Protein AF-A0A2D8XKY5-F1 (afdb_monomer)

Foldseek 3Di:
DDDDDDDDDDDDDDDDDDDDDPPDDPDDDDDDDDDDDDDDDDDDDPPPPPPPPPPPLDAQVVLVVLVVVLLVQLVVLLVCLVDPVVDPDDSLVSLVVSLVSNLVSLVVSLVSCVVDDPVSDDQLSVLLNLLSVLLNVQSVVAPSVPDPDCPDPSNVSNSVSSVLSSVLNCLSPDPPHDPVSNVVSSVVSND

Radius of gyration: 28.52 Å; Cα contacts (8 Å, |Δi|>4): 109; chains: 1; bounding box: 54×93×68 Å

Solvent-accessible surface area (backbone atoms only — not comparable to full-atom values): 12316 Å² total; per-residue (Å²): 135,91,80,83,87,82,83,89,79,86,90,75,88,78,91,74,87,81,74,84,88,79,77,79,81,83,77,81,75,84,84,88,84,83,90,80,85,86,90,79,96,78,76,92,74,78,79,77,76,71,78,79,81,81,71,76,72,78,59,73,79,56,49,59,61,49,53,50,49,42,50,50,53,43,50,54,45,51,51,53,73,74,44,89,65,82,61,98,62,59,70,58,56,53,52,41,50,31,51,52,50,42,51,51,43,42,52,51,52,50,57,71,48,62,84,58,55,77,86,78,44,54,72,46,54,52,50,47,52,52,50,42,52,52,49,47,56,58,51,71,74,40,61,42,84,78,53,88,48,70,87,34,68,35,45,51,50,48,54,52,53,53,52,51,46,54,53,42,50,48,46,44,65,38,87,85,52,51,73,66,60,33,51,52,44,50,45,72,72,71,109

Secondary structure (DSSP, 8-state):
----------------------------PPP-------------------------PPPHHHHHHHHHHHHHHHHHHHHTTTS--S--S-HHHHHHHHHHHHHHHHHHHHHHHTT--GGGS-HHHHHHHHHHHHHHHHHHT--GGG--STT-HHHHHHHHHHHHHHHHHHHHH-TTS-HHHHHHHHHHHH-

Structure (mmCIF, N/CA/C/O backbone):
data_AF-A0A2D8XKY5-F1
#
_entry.id   AF-A0A2D8XKY5-F1
#
loop_
_atom_site.group_PDB
_atom_site.id
_atom_site.type_symbol
_atom_site.label_atom_id
_atom_site.label_alt_id
_atom_site.label_comp_id
_atom_site.label_asym_id
_atom_site.label_entity_id
_atom_site.label_seq_id
_atom_site.pdbx_PDB_ins_code
_atom_site.Cartn_x
_atom_site.Cartn_y
_atom_site.Cartn_z
_atom_site.occupancy
_atom_site.B_iso_or_equiv
_atom_site.auth_seq_id
_atom_site.auth_comp_id
_atom_site.auth_asym_id
_atom_site.auth_atom_id
_atom_site.pdbx_PDB_model_num
ATOM 1 N N . MET A 1 1 ? 37.298 41.168 22.790 1.00 41.09 1 MET A N 1
ATOM 2 C CA . MET A 1 1 ? 36.243 40.189 22.457 1.00 41.09 1 MET A CA 1
ATOM 3 C C . MET A 1 1 ? 36.124 39.258 23.651 1.00 41.09 1 MET A C 1
ATOM 5 O O . MET A 1 1 ? 37.110 38.631 24.008 1.00 41.09 1 MET A O 1
ATOM 9 N N . GLN A 1 2 ? 35.001 39.328 24.363 1.00 31.20 2 GLN A N 1
ATOM 10 C CA . GLN A 1 2 ? 34.765 38.600 25.611 1.00 31.20 2 GLN A CA 1
ATOM 11 C C . GLN A 1 2 ? 34.555 37.110 25.318 1.00 31.20 2 GLN A C 1
ATOM 13 O O . GLN A 1 2 ? 33.784 36.772 24.424 1.00 31.20 2 GLN A O 1
ATOM 18 N N . ILE A 1 3 ? 35.217 36.240 26.079 1.00 38.38 3 ILE A N 1
ATOM 19 C CA . ILE A 1 3 ? 34.920 34.806 26.129 1.00 38.38 3 ILE A CA 1
ATOM 20 C C . ILE A 1 3 ? 34.499 34.531 27.568 1.00 38.38 3 ILE A C 1
ATOM 22 O O . ILE A 1 3 ? 35.281 34.727 28.499 1.00 38.38 3 ILE A O 1
ATOM 26 N N . ASN A 1 4 ? 33.226 34.191 27.744 1.00 33.31 4 ASN A N 1
ATOM 27 C CA . ASN A 1 4 ? 32.648 33.895 29.043 1.00 33.31 4 ASN A CA 1
ATOM 28 C C . ASN A 1 4 ? 33.107 32.528 29.557 1.00 33.31 4 ASN A C 1
ATOM 30 O O . ASN A 1 4 ? 33.262 31.572 28.802 1.00 33.31 4 ASN A O 1
ATOM 34 N N . LYS A 1 5 ? 33.288 32.508 30.878 1.00 35.72 5 LYS A N 1
ATOM 35 C CA . LYS A 1 5 ? 33.541 31.379 31.771 1.00 35.72 5 LYS A CA 1
ATOM 36 C C . LYS A 1 5 ? 32.568 30.216 31.554 1.00 35.72 5 LYS A C 1
ATOM 38 O O . LYS A 1 5 ? 31.373 30.452 31.406 1.00 35.72 5 LYS A O 1
ATOM 43 N N . THR A 1 6 ? 33.064 29.001 31.765 1.00 35.81 6 THR A N 1
ATOM 44 C CA . THR A 1 6 ? 32.300 27.949 32.449 1.00 35.81 6 THR A CA 1
ATOM 45 C C . THR A 1 6 ? 33.224 27.175 33.375 1.00 35.81 6 THR A C 1
ATOM 47 O O . THR A 1 6 ? 34.371 26.885 33.040 1.00 35.81 6 THR A O 1
ATOM 50 N N . GLU A 1 7 ? 32.697 26.962 34.570 1.00 36.44 7 GLU A N 1
ATOM 51 C CA . GLU A 1 7 ? 33.329 26.465 35.777 1.00 36.44 7 GLU A CA 1
ATOM 52 C C . GLU A 1 7 ? 33.623 24.960 35.739 1.00 36.44 7 GLU A C 1
ATOM 54 O O . GLU A 1 7 ? 33.039 24.184 34.984 1.00 36.44 7 GLU A O 1
ATOM 59 N N . SER A 1 8 ? 34.564 24.601 36.601 1.00 34.91 8 SER A N 1
ATOM 60 C CA . SER A 1 8 ? 34.978 23.276 37.045 1.00 34.91 8 SER A CA 1
ATOM 61 C C . SER A 1 8 ? 33.859 22.479 37.719 1.00 34.91 8 SER A C 1
ATOM 63 O O . SER A 1 8 ? 33.170 23.024 38.577 1.00 34.91 8 SER A O 1
ATOM 65 N N . LEU A 1 9 ? 33.788 21.176 37.429 1.00 36.16 9 LEU A N 1
ATOM 66 C CA . LEU A 1 9 ? 33.167 20.166 38.290 1.00 36.16 9 LEU A CA 1
ATOM 67 C C . LEU A 1 9 ? 34.036 18.897 38.307 1.00 36.16 9 LEU A C 1
ATOM 69 O O . LEU A 1 9 ? 34.162 18.197 37.305 1.00 36.16 9 LEU A O 1
ATOM 73 N N . ASP A 1 10 ? 34.705 18.712 39.443 1.00 34.72 10 ASP A N 1
ATOM 74 C CA . ASP A 1 10 ? 34.878 17.489 40.235 1.00 34.72 10 ASP A CA 1
ATOM 75 C C . ASP A 1 10 ? 35.012 16.140 39.504 1.00 34.72 10 ASP A C 1
ATOM 77 O O . ASP A 1 10 ? 34.048 15.529 39.047 1.00 34.72 10 ASP A O 1
ATOM 81 N N . ASN A 1 11 ? 36.249 15.635 39.502 1.00 35.59 11 ASN A N 1
ATOM 82 C CA . ASN A 1 11 ? 36.575 14.229 39.298 1.00 35.59 11 ASN A CA 1
ATOM 83 C C . ASN A 1 11 ? 36.622 13.558 40.671 1.00 35.59 11 ASN A C 1
ATOM 85 O O . ASN A 1 11 ? 37.543 13.834 41.440 1.00 35.59 11 ASN A O 1
ATOM 89 N N . ASP A 1 12 ? 35.691 12.648 40.944 1.00 32.94 12 ASP A N 1
ATOM 90 C CA . ASP A 1 12 ? 35.831 11.724 42.063 1.00 32.94 12 ASP A CA 1
ATOM 91 C C . ASP A 1 12 ? 35.344 10.317 41.692 1.00 32.94 12 ASP A C 1
ATOM 93 O O . ASP A 1 12 ? 34.221 10.117 41.235 1.00 32.94 12 ASP A O 1
ATOM 97 N N . GLY A 1 13 ? 36.260 9.364 41.878 1.00 32.97 13 GLY A N 1
ATOM 98 C CA . GLY A 1 13 ? 36.025 7.988 42.309 1.00 32.97 13 GLY A CA 1
ATOM 99 C C . GLY A 1 13 ? 35.052 7.079 41.549 1.00 32.97 13 GLY A C 1
ATOM 100 O O . GLY A 1 13 ? 33.839 7.179 41.683 1.00 32.97 13 GLY A O 1
ATOM 101 N N . GLY A 1 14 ? 35.601 6.005 40.970 1.00 30.48 14 GLY A N 1
ATOM 102 C CA . GLY A 1 14 ? 34.934 4.699 41.044 1.00 30.48 14 GLY A CA 1
ATOM 103 C C . GLY A 1 14 ? 34.866 3.913 39.744 1.00 30.48 14 GLY A C 1
ATOM 104 O O . GLY A 1 14 ? 33.854 3.907 39.050 1.00 30.48 14 GLY A O 1
ATOM 105 N N . SER A 1 15 ? 35.932 3.162 39.468 1.00 39.44 15 SER A N 1
ATOM 106 C CA . SER A 1 15 ? 35.899 2.004 38.575 1.00 39.44 15 SER A CA 1
ATOM 107 C C . SER A 1 15 ? 34.801 1.034 39.027 1.00 39.44 15 SER A C 1
ATOM 109 O O . SER A 1 15 ? 34.824 0.580 40.169 1.00 39.44 15 SER A O 1
ATOM 111 N N . ASN A 1 16 ? 33.849 0.705 38.151 1.00 35.50 16 ASN A N 1
ATOM 112 C CA . ASN A 1 16 ? 32.926 -0.400 38.393 1.00 35.50 16 ASN A CA 1
ATOM 113 C C . ASN A 1 16 ? 32.708 -1.194 37.101 1.00 35.50 16 ASN A C 1
ATOM 115 O O . ASN A 1 16 ? 31.876 -0.877 36.250 1.00 35.50 16 ASN A O 1
ATOM 119 N N . THR A 1 17 ? 33.515 -2.241 36.959 1.00 38.22 17 THR A N 1
ATOM 120 C CA . THR A 1 17 ? 33.356 -3.322 35.989 1.00 38.22 17 THR A CA 1
ATOM 121 C C . THR A 1 17 ? 32.024 -4.028 36.229 1.00 38.22 17 THR A C 1
ATOM 123 O O . THR A 1 17 ? 31.868 -4.742 37.219 1.00 38.22 17 THR A O 1
ATOM 126 N N . ARG A 1 18 ? 31.053 -3.845 35.328 1.00 35.38 18 ARG A N 1
ATOM 127 C CA . ARG A 1 18 ? 29.833 -4.661 35.312 1.00 35.38 18 ARG A CA 1
ATOM 128 C C . ARG A 1 18 ? 30.160 -6.058 34.786 1.00 35.38 18 ARG A C 1
ATOM 130 O O . ARG A 1 18 ? 30.481 -6.235 33.614 1.00 35.38 18 ARG A O 1
ATOM 137 N N . THR A 1 19 ? 30.070 -7.027 35.685 1.00 45.06 19 THR A N 1
ATOM 138 C CA . THR A 1 19 ? 30.029 -8.463 35.416 1.00 45.06 19 THR A CA 1
ATOM 139 C C . THR A 1 19 ? 28.783 -8.841 34.600 1.00 45.06 19 THR A C 1
ATOM 141 O O . THR A 1 19 ? 27.746 -8.178 34.706 1.00 45.06 19 THR A O 1
ATOM 144 N N . PRO A 1 20 ? 28.852 -9.900 33.775 1.00 39.03 20 PRO A N 1
ATOM 145 C CA . PRO A 1 20 ? 27.690 -10.429 33.073 1.00 39.03 20 PRO A CA 1
ATOM 146 C C . PRO A 1 20 ? 26.732 -11.106 34.063 1.00 39.03 20 PRO A C 1
ATOM 148 O O . PRO A 1 20 ? 27.149 -11.864 34.935 1.00 39.03 20 PRO A O 1
ATOM 151 N N . PHE A 1 21 ? 25.438 -10.829 33.913 1.00 34.59 21 PHE A N 1
ATOM 152 C CA . PHE A 1 21 ? 24.358 -11.470 34.661 1.00 34.59 21 PHE A CA 1
ATOM 153 C C . PHE A 1 21 ? 24.242 -12.943 34.226 1.00 34.59 21 PHE A C 1
ATOM 155 O O . PHE A 1 21 ? 23.591 -13.263 33.234 1.00 34.59 21 PHE A O 1
ATOM 162 N N . THR A 1 22 ? 24.879 -13.852 34.962 1.00 43.38 22 THR A N 1
ATOM 163 C CA . THR A 1 22 ? 24.539 -15.281 34.987 1.00 43.38 22 THR A CA 1
ATOM 164 C C . THR A 1 22 ? 23.436 -15.480 36.021 1.00 43.38 22 THR A C 1
ATOM 166 O O . THR A 1 22 ? 23.702 -15.751 37.188 1.00 43.38 22 THR A O 1
ATOM 169 N N . GLY A 1 23 ? 22.187 -15.265 35.612 1.00 35.00 23 GLY A N 1
ATOM 170 C CA . GLY A 1 23 ? 21.026 -15.660 36.404 1.00 35.00 23 GLY A CA 1
ATOM 171 C C . GLY A 1 23 ? 20.743 -17.139 36.175 1.00 35.00 23 GLY A C 1
ATOM 172 O O . GLY A 1 23 ? 20.025 -17.485 35.241 1.00 35.00 23 GLY A O 1
ATOM 173 N N . GLU A 1 24 ? 21.339 -18.004 36.992 1.00 34.56 24 GLU A N 1
ATOM 174 C CA . GLU A 1 24 ? 20.905 -19.393 37.123 1.00 34.56 24 GLU A CA 1
ATOM 175 C C . GLU A 1 24 ? 19.454 -19.395 37.621 1.00 34.56 24 GLU A C 1
ATOM 177 O O . GLU A 1 24 ? 19.132 -18.823 38.662 1.00 34.56 24 GLU A O 1
ATOM 182 N N . VAL A 1 25 ? 18.550 -19.995 36.845 1.00 40.38 25 VAL A N 1
ATOM 183 C CA . VAL A 1 25 ? 17.178 -20.238 37.292 1.00 40.38 25 VAL A CA 1
ATOM 184 C C . VAL A 1 25 ? 17.233 -21.408 38.265 1.00 40.38 25 VAL A C 1
ATOM 186 O O . VAL A 1 25 ? 17.471 -22.547 37.866 1.00 40.38 25 VAL A O 1
ATOM 189 N N . GLU A 1 26 ? 17.029 -21.117 39.544 1.00 33.59 26 GLU A N 1
ATOM 190 C CA . GLU A 1 26 ? 16.909 -22.107 40.608 1.00 33.59 26 GLU A CA 1
ATOM 191 C C . GLU A 1 26 ? 15.638 -22.946 40.368 1.00 33.59 26 GLU A C 1
ATOM 193 O O . GLU A 1 26 ? 14.508 -22.514 40.603 1.00 33.59 26 GLU A O 1
ATOM 198 N N . ILE A 1 27 ? 15.806 -24.149 39.812 1.00 41.12 27 ILE A N 1
ATOM 199 C CA . ILE A 1 27 ? 14.717 -25.114 39.639 1.00 41.12 27 ILE A CA 1
ATOM 200 C C . ILE A 1 27 ? 14.453 -25.741 41.007 1.00 41.12 27 ILE A C 1
ATOM 202 O O . ILE A 1 27 ? 15.207 -26.603 41.451 1.00 41.12 27 ILE A O 1
ATOM 206 N N . ILE A 1 28 ? 13.375 -25.331 41.673 1.00 41.62 28 ILE A N 1
ATOM 207 C CA . ILE A 1 28 ? 12.892 -25.981 42.898 1.00 41.62 28 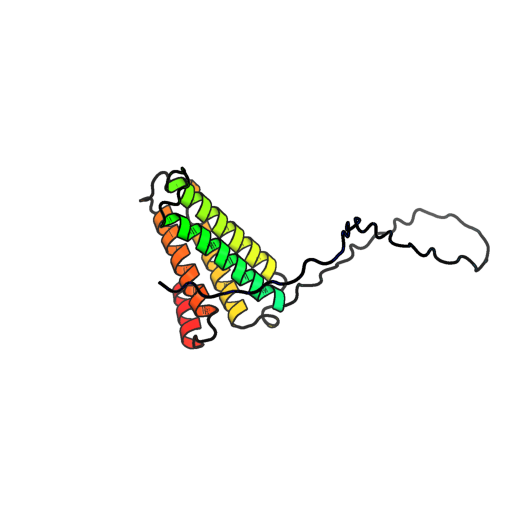ILE A CA 1
ATOM 208 C C . ILE A 1 28 ? 12.356 -27.378 42.518 1.00 41.62 28 ILE A C 1
ATOM 210 O O . ILE A 1 28 ? 11.355 -27.457 41.798 1.00 41.62 28 ILE A O 1
ATOM 214 N N . PRO A 1 29 ? 12.962 -28.495 42.968 1.00 42.28 29 PRO A N 1
ATOM 215 C CA . PRO A 1 29 ? 12.414 -29.821 42.707 1.00 42.28 29 PRO A CA 1
ATOM 216 C C . PRO A 1 29 ? 11.191 -30.084 43.606 1.00 42.28 29 PRO A C 1
ATOM 218 O O . PRO A 1 29 ? 11.166 -29.654 44.764 1.00 42.28 29 PRO A O 1
ATOM 221 N N . PRO A 1 30 ? 10.170 -30.821 43.133 1.00 40.75 30 PRO A N 1
ATOM 222 C CA . PRO A 1 30 ? 9.032 -31.176 43.968 1.00 40.75 30 PRO A CA 1
ATOM 223 C C . PRO A 1 30 ? 9.444 -32.175 45.063 1.00 40.75 30 PRO A C 1
ATOM 225 O O . PRO A 1 30 ? 10.047 -33.216 44.805 1.00 40.75 30 PRO A O 1
ATOM 228 N N . ASN A 1 31 ? 9.086 -31.842 46.303 1.00 37.12 31 ASN A N 1
ATOM 229 C CA . ASN A 1 31 ? 9.304 -32.638 47.510 1.00 37.12 31 ASN A CA 1
ATOM 230 C C . ASN A 1 31 ? 8.566 -34.001 47.430 1.00 37.12 31 ASN A C 1
ATOM 232 O O . ASN A 1 31 ? 7.345 -34.002 47.242 1.00 37.12 31 ASN A O 1
ATOM 236 N N . PRO A 1 32 ? 9.228 -35.167 47.598 1.00 46.25 32 PRO A N 1
ATOM 237 C CA . PRO A 1 32 ? 8.603 -36.456 47.318 1.00 46.25 32 PRO A CA 1
ATOM 238 C C . PRO A 1 32 ? 8.255 -37.225 48.597 1.00 46.25 32 PRO A C 1
ATOM 240 O O . PRO A 1 32 ? 9.065 -38.035 49.029 1.00 46.25 32 PRO A O 1
ATOM 243 N N . LYS A 1 33 ? 7.059 -37.072 49.194 1.00 36.84 33 LYS A N 1
ATOM 244 C CA . LYS A 1 33 ? 6.539 -38.077 50.159 1.00 36.84 33 LYS A CA 1
ATOM 245 C C . LYS A 1 33 ? 5.007 -38.168 50.202 1.00 36.84 33 LYS A C 1
ATOM 247 O O . LYS A 1 33 ? 4.363 -37.464 50.969 1.00 36.84 33 LYS A O 1
ATOM 252 N N . LYS A 1 34 ? 4.451 -39.172 49.517 1.00 41.00 34 LYS A N 1
ATOM 253 C CA . LYS A 1 34 ? 3.435 -40.076 50.091 1.00 41.00 34 LYS A CA 1
ATOM 254 C C . LYS A 1 34 ? 3.584 -41.461 49.449 1.00 41.00 34 LYS A C 1
ATOM 256 O O . LYS A 1 34 ? 3.427 -41.616 48.246 1.00 41.00 34 LYS A O 1
ATOM 261 N N . LYS A 1 35 ? 3.971 -42.443 50.272 1.00 38.34 35 LYS A N 1
ATOM 262 C CA . LYS A 1 35 ? 4.077 -43.870 49.929 1.00 38.34 35 LYS A CA 1
ATOM 263 C C . LYS A 1 35 ? 2.678 -44.477 49.788 1.00 38.34 35 LYS A C 1
ATOM 265 O O . LYS A 1 35 ? 1.837 -44.233 50.649 1.00 38.34 35 LYS A O 1
ATOM 270 N N . GLY A 1 36 ? 2.489 -45.328 48.782 1.00 32.91 36 GLY A N 1
ATOM 271 C CA . GLY A 1 36 ? 1.315 -46.191 48.640 1.00 32.91 36 GLY A CA 1
ATOM 272 C C . GLY A 1 36 ? 1.424 -47.132 47.435 1.00 32.91 36 GLY A C 1
ATOM 273 O O . GLY A 1 36 ? 0.928 -46.784 46.380 1.00 32.91 36 GLY A O 1
ATOM 274 N N . ASN A 1 37 ? 2.105 -48.265 47.658 1.00 32.81 37 ASN A N 1
ATOM 275 C CA . ASN A 1 37 ? 2.175 -49.574 46.969 1.00 32.81 37 ASN A CA 1
ATOM 276 C C . ASN A 1 37 ? 2.257 -49.730 45.422 1.00 32.81 37 ASN A C 1
ATOM 278 O O . ASN A 1 37 ? 1.662 -48.961 44.678 1.00 32.81 37 ASN A O 1
ATOM 282 N N . PRO A 1 38 ? 2.997 -50.759 44.936 1.00 46.84 38 PRO A N 1
ATOM 283 C CA . PRO A 1 38 ? 3.248 -51.009 43.512 1.00 46.84 38 PRO A CA 1
ATOM 284 C C . PRO A 1 38 ? 2.207 -51.950 42.873 1.00 46.84 38 PRO A C 1
ATOM 286 O O . PRO A 1 38 ? 1.369 -52.495 43.589 1.00 46.84 38 PRO A O 1
ATOM 289 N N . ILE A 1 39 ? 2.403 -52.224 41.569 1.00 37.25 39 ILE A N 1
ATOM 290 C CA . ILE A 1 39 ? 1.694 -53.161 40.658 1.00 37.25 39 ILE A CA 1
ATOM 291 C C . ILE A 1 39 ? 0.634 -52.396 39.830 1.00 37.25 39 ILE A C 1
ATOM 293 O O . ILE A 1 39 ? -0.210 -51.725 40.401 1.00 37.25 39 ILE A O 1
ATOM 297 N N . GLU A 1 40 ? 0.633 -52.327 38.496 1.00 33.16 40 GLU A N 1
ATOM 298 C CA . GLU A 1 40 ? 1.102 -53.237 37.447 1.00 33.16 40 GLU A CA 1
ATOM 299 C C . GLU A 1 40 ? 1.392 -52.426 36.166 1.00 33.16 40 GLU A C 1
ATOM 301 O O . GLU A 1 40 ? 0.738 -51.420 35.885 1.00 33.16 40 GLU A O 1
ATOM 306 N N . SER A 1 41 ? 2.389 -52.848 35.388 1.00 47.19 41 SER A N 1
ATOM 307 C CA . SER A 1 41 ? 2.668 -52.309 34.056 1.00 47.19 41 SER A CA 1
ATOM 308 C C . SER A 1 41 ? 1.650 -52.877 33.070 1.00 47.19 41 SER A C 1
ATOM 310 O O . SER A 1 41 ? 1.730 -54.055 32.736 1.00 47.19 41 SER A O 1
ATOM 312 N N . ASP A 1 42 ? 0.730 -52.048 32.576 1.00 39.72 42 ASP A N 1
ATOM 313 C CA . ASP A 1 42 ? -0.037 -52.375 31.376 1.00 39.72 42 ASP A CA 1
ATOM 314 C C . ASP A 1 42 ? -0.039 -51.182 30.407 1.00 39.72 42 ASP A C 1
ATOM 316 O O . ASP A 1 42 ? -0.472 -50.074 30.716 1.00 39.72 42 ASP A O 1
ATOM 320 N N . ARG A 1 43 ? 0.528 -51.453 29.228 1.00 40.75 43 ARG A N 1
ATOM 321 C CA . ARG A 1 43 ? 0.325 -50.789 27.930 1.00 40.75 43 ARG A CA 1
ATOM 322 C C . ARG A 1 43 ? 0.473 -49.266 27.856 1.00 40.75 43 ARG A C 1
ATOM 324 O O . ARG A 1 43 ? -0.456 -48.496 28.072 1.00 40.75 43 ARG A O 1
ATOM 331 N N . GLY A 1 44 ? 1.645 -48.876 27.346 1.00 45.72 44 GLY A N 1
ATOM 332 C CA . GLY A 1 44 ? 1.840 -47.855 26.305 1.00 45.72 44 GLY A CA 1
ATOM 333 C C . GLY A 1 44 ? 0.713 -46.844 26.105 1.00 45.72 44 GLY A C 1
ATOM 334 O O . GLY A 1 44 ? 0.064 -46.826 25.062 1.00 45.72 44 GLY A O 1
ATOM 335 N N . SER A 1 45 ? 0.514 -45.972 27.088 1.00 42.69 45 SER A N 1
ATOM 336 C CA . SER A 1 45 ? -0.314 -44.785 26.922 1.00 42.69 45 SER A CA 1
ATOM 337 C C . SER A 1 45 ? 0.552 -43.728 26.252 1.00 42.69 45 SER A C 1
ATOM 339 O O . SER A 1 45 ? 1.373 -43.075 26.894 1.00 42.69 45 SER A O 1
ATOM 341 N N . VAL A 1 46 ? 0.417 -43.603 24.931 1.00 43.62 46 VAL A N 1
ATOM 342 C CA . VAL A 1 46 ? 0.952 -42.461 24.190 1.00 43.62 46 VAL A CA 1
ATOM 343 C C . VAL A 1 46 ? 0.256 -41.234 24.763 1.00 43.62 46 VAL A C 1
ATOM 345 O O . VAL A 1 46 ? -0.914 -40.987 24.476 1.00 43.62 46 VAL A O 1
ATOM 348 N N . VAL A 1 47 ? 0.952 -40.495 25.628 1.00 44.81 47 VAL A N 1
ATOM 349 C CA . VAL A 1 47 ? 0.492 -39.193 26.106 1.00 44.81 47 VAL A CA 1
ATOM 350 C C . VAL A 1 47 ? 0.419 -38.307 24.872 1.00 44.81 47 VAL A C 1
ATOM 352 O O . VAL A 1 47 ? 1.431 -37.814 24.374 1.00 44.81 47 VAL A O 1
ATOM 355 N N . ARG A 1 48 ? -0.785 -38.164 24.319 1.00 46.41 48 ARG A N 1
ATOM 356 C CA . ARG A 1 48 ? -1.050 -37.209 23.254 1.00 46.41 48 ARG A CA 1
ATOM 357 C C . ARG A 1 48 ? -0.914 -35.835 23.899 1.00 46.41 48 ARG A C 1
ATOM 359 O O . ARG A 1 48 ? -1.815 -35.380 24.595 1.00 46.41 48 ARG A O 1
ATOM 366 N N . LEU A 1 49 ? 0.256 -35.224 23.733 1.00 46.84 49 LEU A N 1
ATOM 367 C CA . LEU A 1 49 ? 0.462 -33.820 24.054 1.00 46.84 49 LEU A CA 1
ATOM 368 C C . LEU A 1 49 ? -0.463 -33.031 23.126 1.00 46.84 49 LEU A C 1
ATOM 370 O O . LEU A 1 49 ? -0.147 -32.808 21.958 1.00 46.84 49 LEU A O 1
ATOM 374 N N . GLU A 1 50 ? -1.649 -32.688 23.624 1.00 45.53 50 GLU A N 1
ATOM 375 C CA . GLU A 1 50 ? -2.504 -31.691 22.991 1.00 45.53 50 GLU A CA 1
ATOM 376 C C . GLU A 1 50 ? -1.642 -30.434 22.786 1.00 45.53 50 GLU A C 1
ATOM 378 O O . GLU A 1 50 ? -1.006 -29.974 23.742 1.00 45.53 50 GLU A O 1
ATOM 383 N N . PRO A 1 51 ? -1.541 -29.893 21.559 1.00 46.53 51 PRO A N 1
ATOM 384 C CA . PRO A 1 51 ? -0.746 -28.702 21.327 1.00 46.53 51 PRO A CA 1
ATOM 385 C C . PRO A 1 51 ? -1.319 -27.582 22.191 1.00 46.53 51 PRO A C 1
ATOM 387 O O . PRO A 1 51 ? -2.473 -27.181 22.024 1.00 46.53 51 PRO A O 1
ATOM 390 N N . VAL A 1 52 ? -0.510 -27.084 23.127 1.00 42.00 52 VAL A N 1
ATOM 391 C CA . VAL A 1 52 ? -0.854 -25.922 23.943 1.00 42.00 52 VAL A CA 1
ATOM 392 C C . VAL A 1 52 ? -1.077 -24.758 22.980 1.00 42.00 52 VAL A C 1
ATOM 394 O O . VAL A 1 52 ? -0.126 -24.161 22.476 1.00 42.00 52 VAL A O 1
ATOM 397 N N . LYS A 1 53 ? -2.343 -24.441 22.686 1.00 44.81 53 LYS A N 1
ATOM 398 C CA . LYS A 1 53 ? -2.723 -23.226 21.964 1.00 44.81 53 LYS A CA 1
ATOM 399 C C . LYS A 1 53 ? -2.462 -22.032 22.875 1.00 44.81 53 LYS A C 1
ATOM 401 O O . LYS A 1 53 ? -3.379 -21.473 23.468 1.00 44.81 53 LYS A O 1
ATOM 406 N N . MET A 1 54 ? -1.204 -21.616 22.973 1.00 42.75 54 MET A N 1
ATOM 407 C CA . MET A 1 54 ? -0.878 -20.265 23.413 1.00 42.75 54 MET A CA 1
ATOM 408 C C . MET A 1 54 ? -1.177 -19.299 22.265 1.00 42.75 54 MET A C 1
ATOM 410 O O . MET A 1 54 ? -0.285 -18.772 21.614 1.00 42.75 54 MET A O 1
ATOM 414 N N . THR A 1 55 ? -2.459 -19.085 21.982 1.00 51.03 55 THR A N 1
ATOM 415 C CA . THR A 1 55 ? -2.917 -17.975 21.144 1.00 51.03 55 THR A CA 1
ATOM 416 C C . THR A 1 55 ? -3.328 -16.833 22.058 1.00 51.03 55 THR A C 1
ATOM 418 O O . THR A 1 55 ? -4.507 -16.498 22.151 1.00 51.03 55 THR A O 1
ATOM 421 N N . GLN A 1 56 ? -2.367 -16.245 22.775 1.00 61.00 56 GLN A N 1
ATOM 422 C CA . GLN A 1 56 ? -2.578 -14.881 23.247 1.00 61.00 56 GLN A CA 1
ATOM 423 C C . GLN A 1 56 ? -2.525 -13.993 22.008 1.00 61.00 56 GLN A C 1
ATOM 425 O O . GLN A 1 56 ? -1.464 -13.759 21.433 1.00 61.00 56 GLN A O 1
ATOM 430 N N . ILE A 1 57 ? -3.705 -13.581 21.542 1.00 65.56 57 ILE A N 1
ATOM 431 C CA . ILE A 1 57 ? -3.820 -12.549 20.514 1.00 65.56 57 ILE A CA 1
ATOM 432 C C . ILE A 1 57 ? -3.105 -11.314 21.078 1.00 65.56 57 ILE A C 1
ATOM 434 O O . ILE A 1 57 ? -3.397 -10.953 22.224 1.00 65.56 57 ILE A O 1
ATOM 438 N N . PRO A 1 58 ? -2.170 -10.688 20.336 1.00 67.75 58 PRO A N 1
ATOM 439 C CA . PRO A 1 58 ? -1.516 -9.479 20.812 1.00 67.75 58 PRO A CA 1
ATOM 440 C C . PRO A 1 58 ? -2.567 -8.433 21.200 1.00 67.75 58 PRO A C 1
ATOM 442 O O . PRO A 1 58 ? -3.697 -8.439 20.705 1.00 67.75 58 PRO A O 1
ATOM 445 N N . THR A 1 59 ? -2.240 -7.558 22.141 1.00 72.62 59 THR A N 1
ATOM 446 C CA . THR A 1 59 ? -3.218 -6.562 22.568 1.00 72.62 59 THR A CA 1
ATOM 447 C C . THR A 1 59 ? -3.372 -5.489 21.490 1.00 72.62 59 THR A C 1
ATOM 449 O O . THR A 1 59 ? -2.492 -5.265 20.657 1.00 72.62 59 THR A O 1
ATOM 452 N N . LYS A 1 60 ? -4.517 -4.809 21.475 1.00 71.19 60 LYS A N 1
ATOM 453 C CA . LYS A 1 60 ? -4.837 -3.790 20.466 1.00 71.19 60 LYS A CA 1
ATOM 454 C C . LYS A 1 60 ? -3.828 -2.636 20.456 1.00 71.19 60 LYS A C 1
ATOM 456 O O . LYS A 1 60 ? -3.623 -2.022 19.412 1.00 71.19 60 LYS A O 1
ATOM 461 N N . GLU A 1 61 ? -3.190 -2.372 21.591 1.00 76.88 61 GLU A N 1
ATOM 462 C CA . GLU A 1 61 ? -2.134 -1.374 21.774 1.00 76.88 61 GLU A CA 1
ATOM 463 C C . GLU A 1 61 ? -0.888 -1.695 20.938 1.00 76.88 61 GLU A C 1
ATOM 465 O O . GLU A 1 61 ? -0.154 -0.785 20.571 1.00 76.88 61 GLU A O 1
ATOM 470 N N . PHE A 1 62 ? -0.674 -2.963 20.572 1.00 81.88 62 PHE A N 1
ATOM 471 C CA . PHE A 1 62 ? 0.407 -3.372 19.675 1.00 81.88 62 PHE A CA 1
ATOM 472 C C . PHE A 1 62 ? 0.145 -2.981 18.211 1.00 81.88 62 PHE A C 1
ATOM 474 O O . PHE A 1 62 ? 1.084 -2.800 17.437 1.00 81.88 62 PHE A O 1
ATOM 481 N N . LEU A 1 63 ? -1.123 -2.820 17.811 1.00 84.75 63 LEU A N 1
ATOM 482 C CA . LEU A 1 63 ? -1.478 -2.558 16.413 1.00 84.75 63 LEU A CA 1
ATOM 483 C C . LEU A 1 63 ? -1.071 -1.163 15.946 1.00 84.75 63 LEU A C 1
ATOM 485 O O . LEU A 1 63 ? -0.658 -1.018 14.800 1.00 84.75 63 LEU A O 1
ATOM 489 N N . GLU A 1 64 ? -1.176 -0.143 16.798 1.00 87.06 64 GLU A N 1
ATOM 490 C CA . GLU A 1 64 ? -0.837 1.229 16.402 1.00 87.06 64 GLU A CA 1
ATOM 491 C C . GLU A 1 64 ? 0.663 1.391 16.088 1.00 87.06 64 GLU A C 1
ATOM 493 O O . GLU A 1 64 ? 0.975 1.848 14.982 1.00 87.06 64 GLU A O 1
ATOM 498 N N . PRO A 1 65 ? 1.603 0.968 16.962 1.00 88.25 65 PRO A N 1
ATOM 499 C CA . PRO A 1 65 ? 3.029 0.976 16.642 1.00 88.25 65 PRO A CA 1
ATOM 500 C C . PRO A 1 65 ? 3.365 0.126 15.418 1.00 88.25 65 PRO A C 1
ATOM 502 O O . PRO A 1 65 ? 4.179 0.538 14.596 1.00 88.25 65 PRO A O 1
ATOM 505 N N . PHE A 1 66 ? 2.715 -1.031 15.264 1.00 89.81 66 PHE A N 1
ATOM 506 C CA . PHE A 1 66 ? 2.980 -1.922 14.141 1.00 89.81 66 PHE A CA 1
ATOM 507 C C . PHE A 1 66 ? 2.539 -1.312 12.805 1.00 89.81 66 PHE A C 1
ATOM 509 O O . PHE A 1 66 ? 3.328 -1.256 11.867 1.00 89.81 66 PHE A O 1
ATOM 516 N N . ILE A 1 67 ? 1.328 -0.744 12.734 1.00 92.12 67 ILE A N 1
ATOM 517 C CA . ILE A 1 67 ? 0.850 -0.006 11.554 1.00 92.12 67 ILE A CA 1
ATOM 518 C C . ILE A 1 67 ? 1.778 1.177 11.245 1.00 92.12 67 ILE A C 1
ATOM 520 O O . ILE A 1 67 ? 2.111 1.410 10.082 1.00 92.12 67 ILE A O 1
ATOM 524 N N . ALA A 1 68 ? 2.212 1.923 12.266 1.00 91.81 68 ALA A N 1
ATOM 525 C CA . ALA A 1 68 ? 3.133 3.043 12.087 1.00 91.81 68 ALA A CA 1
ATOM 526 C C . ALA A 1 68 ? 4.491 2.589 11.524 1.00 91.81 68 ALA A C 1
ATOM 528 O O . ALA A 1 68 ? 5.014 3.226 10.610 1.00 91.81 68 ALA A O 1
ATOM 529 N N . GLN A 1 69 ? 5.030 1.471 12.016 1.00 92.94 69 GLN A N 1
ATOM 530 C CA . GLN A 1 69 ? 6.267 0.876 11.513 1.00 92.94 69 GLN A CA 1
ATOM 531 C C . GLN A 1 69 ? 6.124 0.433 10.051 1.00 92.94 69 GLN A C 1
ATOM 533 O O . GLN A 1 69 ? 6.970 0.789 9.231 1.00 92.94 69 GLN A O 1
ATOM 538 N N . THR A 1 70 ? 5.038 -0.264 9.702 1.00 93.88 70 THR A N 1
ATOM 539 C CA . THR A 1 70 ? 4.732 -0.670 8.320 1.00 93.88 70 THR A CA 1
ATOM 540 C C . THR A 1 70 ? 4.669 0.546 7.392 1.00 93.88 70 THR A C 1
ATOM 542 O O . THR A 1 70 ? 5.299 0.566 6.335 1.00 93.88 70 THR A O 1
ATOM 545 N N . LEU A 1 71 ? 3.955 1.606 7.790 1.00 94.69 71 LEU A N 1
ATOM 546 C CA . LEU A 1 71 ? 3.875 2.844 7.007 1.00 94.69 71 LEU A CA 1
ATOM 547 C C . LEU A 1 71 ? 5.234 3.529 6.860 1.00 94.69 71 LEU A C 1
ATOM 549 O O . LEU A 1 71 ? 5.561 3.989 5.768 1.00 94.69 71 LEU A O 1
ATOM 553 N N . GLY A 1 72 ? 6.024 3.576 7.934 1.00 94.06 72 GLY A N 1
ATOM 554 C CA . GLY A 1 72 ? 7.371 4.139 7.923 1.00 94.06 72 GLY A CA 1
ATOM 555 C C . GLY A 1 72 ? 8.311 3.388 6.980 1.00 94.06 72 GLY A C 1
ATOM 556 O O . GLY A 1 72 ? 9.002 4.024 6.187 1.00 94.06 72 GLY A O 1
ATOM 557 N N . SER A 1 73 ? 8.284 2.052 7.010 1.00 94.62 73 SER A N 1
ATOM 558 C CA . SER A 1 73 ? 9.072 1.180 6.127 1.00 94.62 73 SER A CA 1
ATOM 559 C C . SER A 1 73 ? 8.717 1.406 4.653 1.00 94.62 73 SER A C 1
ATOM 561 O O . SER A 1 73 ? 9.587 1.689 3.822 1.00 94.62 73 SER A O 1
ATOM 563 N N . ILE A 1 74 ? 7.417 1.407 4.334 1.00 95.44 74 ILE A N 1
ATOM 564 C CA . ILE A 1 74 ? 6.918 1.660 2.977 1.00 95.44 74 ILE A CA 1
ATOM 565 C C . ILE A 1 74 ? 7.314 3.064 2.509 1.00 95.44 74 ILE A C 1
ATOM 567 O O . ILE A 1 74 ? 7.897 3.203 1.432 1.00 95.44 74 ILE A O 1
ATOM 571 N N . TYR A 1 75 ? 7.055 4.097 3.316 1.00 93.94 75 TYR A N 1
ATOM 572 C CA . TYR A 1 75 ? 7.406 5.480 2.989 1.00 93.94 75 TYR A CA 1
ATOM 573 C C . TYR A 1 75 ? 8.906 5.645 2.731 1.00 93.94 75 TYR A C 1
ATOM 575 O O . TYR A 1 75 ? 9.285 6.194 1.697 1.00 93.94 75 TYR A O 1
ATOM 583 N N . ALA A 1 76 ? 9.759 5.124 3.618 1.00 91.56 76 ALA A N 1
ATOM 584 C CA . ALA A 1 76 ? 11.209 5.199 3.464 1.00 91.56 76 ALA A CA 1
ATOM 585 C C . ALA A 1 76 ? 11.671 4.537 2.157 1.00 91.56 76 ALA A C 1
ATOM 587 O O . ALA A 1 76 ? 12.465 5.119 1.418 1.00 91.56 76 ALA A O 1
ATOM 588 N N . SER A 1 77 ? 11.114 3.368 1.821 1.00 92.00 77 SER A N 1
ATOM 589 C CA . SER A 1 77 ? 11.444 2.666 0.577 1.00 92.00 77 SER A CA 1
ATOM 590 C C . SER A 1 77 ? 11.065 3.457 -0.683 1.00 92.00 77 SER A C 1
ATOM 592 O O . SER A 1 77 ? 11.760 3.372 -1.697 1.00 92.00 77 SER A O 1
ATOM 594 N N . ILE A 1 78 ? 9.978 4.234 -0.638 1.00 90.75 78 ILE A N 1
ATOM 595 C CA . ILE A 1 78 ? 9.509 5.057 -1.760 1.00 90.75 78 ILE A CA 1
ATOM 596 C C . ILE A 1 78 ? 10.299 6.368 -1.833 1.00 90.75 78 ILE A C 1
ATOM 598 O O . ILE A 1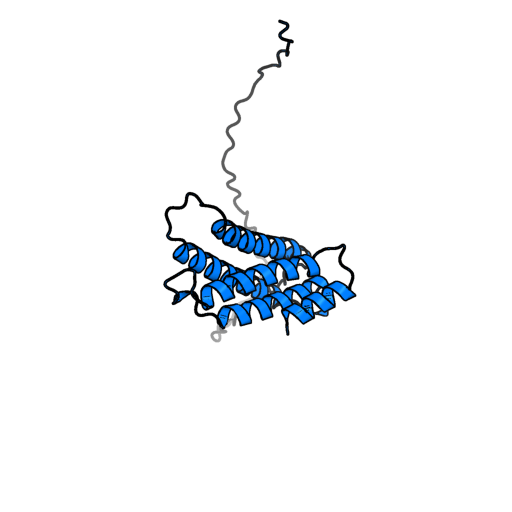 78 ? 10.635 6.813 -2.930 1.00 90.75 78 ILE A O 1
ATOM 602 N N . ASP A 1 79 ? 10.655 6.974 -0.697 1.00 88.00 79 ASP A N 1
ATOM 603 C CA . ASP A 1 79 ? 11.444 8.213 -0.665 1.00 88.00 79 ASP A CA 1
ATOM 604 C C . ASP A 1 79 ? 12.853 8.010 -1.255 1.00 88.00 79 ASP A C 1
ATOM 606 O O . ASP A 1 79 ? 13.389 8.887 -1.941 1.00 88.00 79 ASP A O 1
ATOM 610 N N . CYS A 1 80 ? 13.414 6.800 -1.126 1.00 82.69 80 CYS A N 1
ATOM 611 C CA . CYS A 1 80 ? 14.639 6.394 -1.823 1.00 82.69 80 CYS A CA 1
ATOM 612 C C . CYS A 1 80 ? 14.540 6.464 -3.361 1.00 82.69 80 CYS A C 1
ATOM 614 O O . CYS A 1 80 ? 15.572 6.489 -4.029 1.00 82.69 80 CYS A O 1
ATOM 616 N N . LEU A 1 81 ? 13.335 6.504 -3.943 1.00 83.94 81 LEU A N 1
ATOM 617 C CA . LEU A 1 81 ? 13.134 6.660 -5.390 1.00 83.94 81 LEU A CA 1
ATOM 618 C C . LEU A 1 81 ? 13.211 8.124 -5.848 1.00 83.94 81 LEU A C 1
ATOM 620 O O . LEU A 1 81 ? 13.446 8.375 -7.034 1.00 83.94 81 LEU A O 1
ATOM 624 N N . ARG A 1 82 ? 12.990 9.079 -4.931 1.00 76.31 82 ARG A N 1
ATOM 625 C CA . ARG A 1 82 ? 13.064 10.526 -5.195 1.00 76.31 82 ARG A CA 1
ATOM 626 C C . ARG A 1 82 ? 14.476 11.075 -5.074 1.00 76.31 82 ARG A C 1
ATOM 628 O O . ARG A 1 82 ? 14.828 11.986 -5.816 1.00 76.31 82 ARG A O 1
ATOM 635 N N . ARG A 1 83 ? 15.241 10.586 -4.101 1.00 65.12 83 ARG A N 1
ATOM 636 C CA . ARG A 1 83 ? 16.595 11.075 -3.830 1.00 65.12 83 ARG A CA 1
ATOM 637 C C . ARG A 1 83 ? 17.583 10.335 -4.726 1.00 65.12 83 ARG A C 1
ATOM 639 O O . ARG A 1 83 ? 17.463 9.121 -4.889 1.00 65.12 83 ARG A O 1
ATOM 646 N N . ASP A 1 84 ? 18.594 11.034 -5.239 1.00 61.06 84 ASP A N 1
ATOM 647 C CA . ASP A 1 84 ? 19.839 10.382 -5.653 1.00 61.06 84 ASP A CA 1
ATOM 648 C C . ASP A 1 84 ? 20.453 9.794 -4.385 1.00 61.06 84 ASP A C 1
ATOM 650 O O . ASP A 1 84 ? 21.198 10.442 -3.658 1.00 61.06 84 ASP A O 1
ATOM 654 N N . SER A 1 85 ? 20.003 8.589 -4.042 1.00 56.94 85 SER A N 1
ATOM 655 C CA . SER A 1 85 ? 20.133 7.983 -2.715 1.00 56.94 85 SER A CA 1
ATOM 656 C C . SER A 1 85 ? 21.578 7.692 -2.290 1.00 56.94 85 SER A C 1
ATOM 658 O O . SER A 1 85 ? 21.787 7.030 -1.282 1.00 56.94 85 SER A O 1
ATOM 660 N N . GLY A 1 86 ? 22.590 8.122 -3.052 1.00 58.59 86 GLY A N 1
ATOM 661 C CA . GLY A 1 86 ? 23.998 7.749 -2.874 1.00 58.59 86 GLY A CA 1
ATOM 662 C C . GLY A 1 86 ? 24.266 6.252 -3.084 1.00 58.59 86 GLY A C 1
ATOM 663 O O . GLY A 1 86 ? 25.413 5.838 -3.223 1.00 58.59 86 GLY A O 1
ATOM 664 N N . VAL A 1 87 ? 23.211 5.432 -3.146 1.00 61.03 87 VAL A N 1
ATOM 665 C CA . VAL A 1 87 ? 23.257 4.000 -3.398 1.00 61.03 87 VAL A CA 1
ATOM 666 C C . VAL A 1 87 ? 23.456 3.775 -4.892 1.00 61.03 87 VAL A C 1
ATOM 668 O O . VAL A 1 87 ? 22.644 4.185 -5.720 1.00 61.03 87 VAL A O 1
ATOM 671 N N . ASN A 1 88 ? 24.536 3.073 -5.228 1.00 62.94 88 ASN A N 1
ATOM 672 C CA . ASN A 1 88 ? 25.009 2.821 -6.591 1.00 62.94 88 ASN A CA 1
ATOM 673 C C . ASN A 1 88 ? 24.179 1.746 -7.338 1.00 62.94 88 ASN A C 1
ATOM 675 O O . ASN A 1 88 ? 24.712 0.862 -8.010 1.00 62.94 88 ASN A O 1
ATOM 679 N N . LEU A 1 89 ? 22.854 1.761 -7.169 1.00 68.50 89 LEU A N 1
ATOM 680 C CA . LEU A 1 89 ? 21.918 0.865 -7.842 1.00 68.50 89 LEU A CA 1
ATOM 681 C C . LEU A 1 89 ? 21.188 1.609 -8.959 1.00 68.50 89 LEU A C 1
ATOM 683 O O . 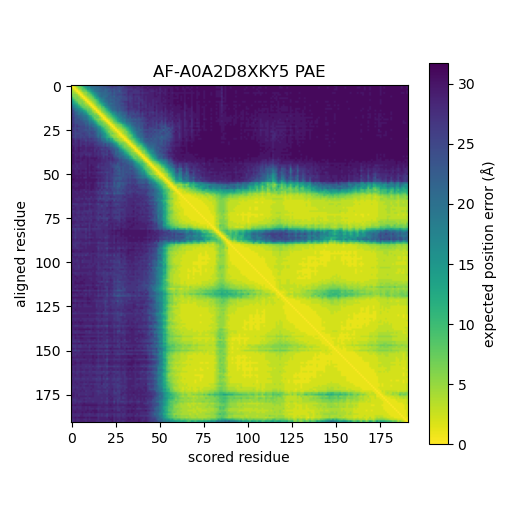LEU A 1 89 ? 20.749 2.746 -8.808 1.00 68.50 89 LEU A O 1
ATOM 687 N N . SER A 1 90 ? 20.990 0.929 -10.091 1.00 84.38 90 SER A N 1
ATOM 688 C CA . SER A 1 90 ? 20.150 1.457 -11.168 1.00 84.38 90 SER A CA 1
ATOM 689 C C . SER A 1 90 ? 18.740 1.750 -10.643 1.00 84.38 90 SER A C 1
ATOM 691 O O . SER A 1 90 ? 18.162 0.896 -9.968 1.00 84.38 90 SER A O 1
ATOM 693 N N . ARG A 1 91 ? 18.141 2.881 -11.032 1.00 86.69 91 ARG A N 1
ATOM 694 C CA . ARG A 1 91 ? 16.802 3.317 -10.576 1.00 86.69 91 ARG A CA 1
ATOM 695 C C . ARG A 1 91 ? 15.726 2.225 -10.659 1.00 86.69 91 ARG A C 1
ATOM 697 O O . ARG A 1 91 ? 14.922 2.085 -9.745 1.00 86.69 91 ARG A O 1
ATOM 704 N N . ILE A 1 92 ? 15.750 1.401 -11.711 1.00 91.06 92 ILE A N 1
ATOM 705 C CA . ILE A 1 92 ? 14.800 0.290 -11.884 1.00 91.06 92 ILE A CA 1
ATOM 706 C C . ILE A 1 92 ? 14.951 -0.812 -10.822 1.00 91.06 92 ILE A C 1
ATOM 708 O O . ILE A 1 92 ? 13.960 -1.419 -10.427 1.00 91.06 92 ILE A O 1
ATOM 712 N N . LYS A 1 93 ? 16.170 -1.064 -10.329 1.00 91.06 93 LYS A N 1
ATOM 713 C CA . LYS A 1 93 ? 16.408 -2.007 -9.225 1.00 91.06 93 LYS A CA 1
ATOM 714 C C . LYS A 1 93 ? 15.830 -1.460 -7.923 1.00 91.06 93 LYS A C 1
ATOM 716 O O . LYS A 1 93 ? 15.158 -2.212 -7.232 1.00 91.06 93 LYS A O 1
ATOM 721 N N . ASN A 1 94 ? 15.996 -0.163 -7.651 1.00 90.44 94 ASN A N 1
ATOM 722 C CA . ASN A 1 94 ? 15.394 0.466 -6.471 1.00 90.44 94 ASN A CA 1
ATOM 723 C C . ASN A 1 94 ? 13.867 0.346 -6.498 1.00 90.44 94 ASN A C 1
ATOM 725 O O . ASN A 1 94 ? 13.284 -0.080 -5.512 1.00 90.44 94 ASN A O 1
ATOM 729 N N . VAL A 1 95 ? 13.228 0.604 -7.646 1.00 93.94 95 VAL A N 1
ATOM 730 C CA . VAL A 1 95 ? 11.774 0.411 -7.805 1.00 93.94 95 VAL A CA 1
ATOM 731 C C . VAL A 1 95 ? 11.347 -1.021 -7.483 1.00 93.94 95 VAL A C 1
ATOM 733 O O . VAL A 1 95 ? 10.375 -1.219 -6.759 1.00 93.94 95 VAL A O 1
ATOM 736 N N . LYS A 1 96 ? 12.060 -2.024 -8.009 1.00 95.31 96 LYS A N 1
ATOM 737 C CA . LYS A 1 96 ? 11.752 -3.437 -7.743 1.00 95.31 96 LYS A CA 1
ATOM 738 C C . LYS A 1 96 ? 11.904 -3.780 -6.262 1.00 95.31 96 LYS A C 1
ATOM 740 O O . LYS A 1 96 ? 11.056 -4.478 -5.718 1.00 95.31 96 LYS A O 1
ATOM 745 N N . SER A 1 97 ? 12.937 -3.257 -5.606 1.00 94.75 97 SER A N 1
ATOM 746 C CA . SER A 1 97 ? 13.121 -3.426 -4.165 1.00 94.75 97 SER A CA 1
ATOM 747 C C . SER A 1 97 ? 11.980 -2.791 -3.370 1.00 94.75 97 SER A C 1
ATOM 749 O O . SER A 1 97 ? 11.402 -3.461 -2.521 1.00 94.75 97 SER A O 1
ATOM 751 N N . SER A 1 98 ? 11.590 -1.548 -3.675 1.00 95.50 98 SER A N 1
ATOM 752 C CA . SER A 1 98 ? 10.468 -0.878 -3.000 1.00 95.50 98 SER A CA 1
ATOM 753 C C . SER A 1 98 ? 9.139 -1.605 -3.230 1.00 95.50 98 SER A C 1
ATOM 755 O O . SER A 1 98 ? 8.328 -1.699 -2.314 1.00 95.50 98 SER A O 1
ATOM 757 N N . TYR A 1 99 ? 8.928 -2.172 -4.423 1.00 97.38 99 TYR A N 1
ATOM 758 C CA . TYR A 1 99 ? 7.769 -3.018 -4.721 1.00 97.38 99 TYR A CA 1
ATOM 759 C C . TYR A 1 99 ? 7.715 -4.260 -3.819 1.00 97.38 99 TYR A C 1
ATOM 761 O O . TYR A 1 99 ? 6.672 -4.544 -3.230 1.00 97.38 99 TYR A O 1
ATOM 769 N N . LEU A 1 100 ? 8.840 -4.967 -3.660 1.00 97.06 100 LEU A N 1
ATOM 770 C CA . LEU A 1 100 ? 8.921 -6.142 -2.786 1.00 97.06 100 LEU A CA 1
ATOM 771 C C . LEU A 1 100 ? 8.747 -5.781 -1.308 1.00 97.06 100 LEU A C 1
ATOM 773 O O . LEU A 1 100 ? 8.032 -6.487 -0.600 1.00 97.06 100 LEU A O 1
ATOM 777 N N . ILE A 1 101 ? 9.353 -4.677 -0.856 1.00 96.81 101 ILE A N 1
ATOM 778 C CA . ILE A 1 101 ? 9.193 -4.173 0.516 1.00 96.81 101 ILE A CA 1
ATOM 779 C C . ILE A 1 101 ? 7.719 -3.886 0.784 1.00 96.81 101 ILE A C 1
ATOM 781 O O . ILE A 1 101 ? 7.160 -4.423 1.734 1.00 96.81 101 ILE A O 1
ATOM 785 N N . MET A 1 102 ? 7.060 -3.108 -0.080 1.00 97.62 102 MET A N 1
ATOM 786 C CA . MET A 1 102 ? 5.651 -2.772 0.108 1.00 97.62 102 MET A CA 1
ATOM 787 C C . MET A 1 102 ? 4.758 -4.017 0.134 1.00 97.62 102 MET A C 1
ATOM 789 O O . MET A 1 102 ? 3.893 -4.118 1.000 1.00 97.62 102 MET A O 1
ATOM 793 N N . GLY A 1 103 ? 4.980 -4.979 -0.767 1.00 97.38 103 GLY A N 1
ATOM 794 C CA . GLY A 1 103 ? 4.238 -6.242 -0.763 1.00 97.38 103 GLY A CA 1
ATOM 795 C C . GLY A 1 103 ? 4.430 -7.040 0.532 1.00 97.38 103 GLY A C 1
ATOM 796 O O . GLY A 1 103 ? 3.449 -7.475 1.134 1.00 97.38 103 GLY A O 1
ATOM 797 N N . GLY A 1 104 ? 5.677 -7.186 0.993 1.00 97.06 104 GLY A N 1
ATOM 798 C CA . GLY A 1 104 ? 6.002 -7.915 2.222 1.00 97.06 104 GLY A CA 1
ATOM 799 C C . GLY A 1 104 ? 5.424 -7.263 3.479 1.00 97.06 104 GLY A C 1
ATOM 800 O O . GLY A 1 104 ? 4.811 -7.941 4.300 1.00 97.06 104 GLY A O 1
ATOM 801 N N . GLU A 1 105 ? 5.554 -5.943 3.594 1.00 96.94 105 GLU A N 1
ATOM 802 C CA . GLU A 1 105 ? 5.036 -5.142 4.709 1.00 96.94 105 GLU A CA 1
ATOM 803 C C . GLU A 1 105 ? 3.505 -5.214 4.803 1.00 96.94 105 GLU A C 1
ATOM 805 O O . GLU A 1 105 ? 2.943 -5.433 5.878 1.00 96.94 105 GLU A O 1
ATOM 810 N N . LEU A 1 106 ? 2.806 -5.105 3.668 1.00 96.81 106 LEU A N 1
ATOM 811 C CA . LEU A 1 106 ? 1.349 -5.237 3.627 1.00 96.81 106 LEU A CA 1
ATOM 812 C C . LEU A 1 106 ? 0.883 -6.648 3.992 1.00 96.81 106 LEU A C 1
ATOM 814 O O . LEU A 1 106 ? -0.084 -6.795 4.742 1.00 96.81 106 LEU A O 1
ATOM 818 N N . ALA A 1 107 ? 1.558 -7.683 3.487 1.00 96.25 107 ALA A N 1
ATOM 819 C CA . ALA A 1 107 ? 1.235 -9.067 3.816 1.00 96.25 107 ALA A CA 1
ATOM 820 C C . ALA A 1 107 ? 1.433 -9.349 5.315 1.00 96.25 107 ALA A C 1
ATOM 822 O O . ALA A 1 107 ? 0.540 -9.910 5.952 1.00 96.25 107 ALA A O 1
ATOM 823 N N . ALA A 1 108 ? 2.547 -8.889 5.892 1.00 93.75 108 ALA A N 1
ATOM 824 C CA . ALA A 1 108 ? 2.825 -9.010 7.321 1.00 93.75 108 ALA A CA 1
ATOM 825 C C . ALA A 1 108 ? 1.779 -8.275 8.174 1.00 93.75 108 ALA A C 1
ATOM 827 O O . ALA A 1 108 ? 1.285 -8.822 9.162 1.00 93.75 108 ALA A O 1
ATOM 828 N N . LEU A 1 109 ? 1.374 -7.067 7.764 1.00 93.12 109 LEU A N 1
ATOM 829 C CA . LEU A 1 109 ? 0.327 -6.316 8.453 1.00 93.12 109 LEU A CA 1
ATOM 830 C C . LEU A 1 109 ? -1.027 -7.029 8.420 1.00 93.12 109 LEU A C 1
ATOM 832 O O . LEU A 1 109 ? -1.728 -7.098 9.433 1.00 93.12 109 LEU A O 1
ATOM 836 N N . LEU A 1 110 ? -1.404 -7.589 7.274 1.00 94.06 110 LEU A N 1
ATOM 837 C CA . LEU A 1 110 ? -2.653 -8.334 7.143 1.00 94.06 110 LEU A CA 1
ATOM 838 C C . LEU A 1 110 ? -2.650 -9.629 7.958 1.00 94.06 110 LEU A C 1
ATOM 840 O O . LEU A 1 110 ? -3.683 -9.954 8.549 1.00 94.06 110 LEU A O 1
ATOM 844 N N . ASP A 1 111 ? -1.519 -10.329 8.028 1.00 91.81 111 ASP A N 1
ATOM 845 C CA . ASP A 1 111 ? -1.381 -11.532 8.849 1.00 91.81 111 ASP A CA 1
ATOM 846 C C . ASP A 1 111 ? -1.467 -11.202 10.345 1.00 91.81 111 ASP A C 1
ATOM 848 O O . ASP A 1 111 ? -2.264 -11.806 11.062 1.00 91.81 111 ASP A O 1
ATOM 852 N N . ALA A 1 112 ? -0.784 -10.146 10.800 1.00 88.06 112 ALA A N 1
ATOM 853 C CA . ALA A 1 112 ? -0.890 -9.672 12.180 1.00 88.06 112 ALA A CA 1
ATOM 854 C C . ALA A 1 112 ? -2.316 -9.234 12.545 1.00 88.06 112 ALA A C 1
ATOM 856 O O . ALA A 1 112 ? -2.755 -9.412 13.679 1.00 88.06 112 ALA A O 1
ATOM 857 N N . LEU A 1 113 ? -3.067 -8.676 11.591 1.00 88.19 113 LEU A N 1
ATOM 858 C CA . LEU A 1 113 ? -4.459 -8.287 11.799 1.00 88.19 113 LEU A CA 1
ATOM 859 C C . LEU A 1 113 ? -5.423 -9.479 11.763 1.00 88.19 113 LEU A C 1
ATOM 861 O O . LEU A 1 113 ? -6.523 -9.352 12.296 1.00 88.19 113 LEU A O 1
ATOM 865 N N . LYS A 1 114 ? -5.067 -10.618 11.164 1.00 88.69 114 LYS A N 1
ATOM 866 C CA . LYS A 1 114 ? -5.954 -11.779 10.961 1.00 88.69 114 LYS A CA 1
ATOM 867 C C . LYS A 1 114 ? -6.638 -12.311 12.234 1.00 88.69 114 LYS A C 1
ATOM 869 O O . LYS A 1 114 ? -7.819 -12.646 12.136 1.00 88.69 114 LYS A O 1
ATOM 874 N N . PRO A 1 115 ? -5.989 -12.366 13.415 1.00 88.00 115 PRO A N 1
ATOM 875 C CA . PRO A 1 115 ? -6.613 -12.899 14.629 1.00 88.00 115 PRO A CA 1
ATOM 876 C C . PRO A 1 115 ? -7.711 -12.002 15.218 1.00 88.00 115 PRO A C 1
ATOM 878 O O . PRO A 1 115 ? -8.515 -12.464 16.024 1.00 88.00 115 PRO A O 1
ATOM 881 N N . TYR A 1 116 ? -7.759 -10.719 14.844 1.00 86.56 116 TYR A N 1
ATOM 882 C CA . TYR A 1 116 ? -8.698 -9.764 15.429 1.00 86.56 116 TYR A CA 1
ATOM 883 C C . TYR A 1 116 ? -10.036 -9.773 14.688 1.00 86.56 116 TYR A C 1
ATOM 885 O O . TYR A 1 116 ? -10.103 -9.468 13.490 1.00 86.56 116 TYR A O 1
ATOM 893 N N . SER A 1 117 ? -11.121 -10.025 15.421 1.00 85.44 117 SER A N 1
ATOM 894 C CA . SER A 1 117 ? -12.475 -9.783 14.919 1.00 85.44 117 SER A CA 1
ATOM 895 C C . SER A 1 117 ? -12.711 -8.286 14.694 1.00 85.44 117 SER A C 1
ATOM 897 O O . SER A 1 117 ? -12.073 -7.433 15.315 1.00 85.44 117 SER A O 1
ATOM 899 N N . ASP A 1 118 ? -13.656 -7.942 13.822 1.00 84.31 118 ASP A N 1
ATOM 900 C CA . ASP A 1 118 ? -13.962 -6.539 13.531 1.00 84.31 118 ASP A CA 1
ATOM 901 C C . ASP A 1 118 ? -14.428 -5.771 14.780 1.00 84.31 118 ASP A C 1
ATOM 903 O O . ASP A 1 118 ? -14.111 -4.590 14.916 1.00 84.31 118 ASP A O 1
ATOM 907 N N . HIS A 1 119 ? -15.101 -6.432 15.728 1.00 83.75 119 HIS A N 1
ATOM 908 C CA . HIS A 1 119 ? -15.530 -5.831 16.997 1.00 83.75 119 HIS A CA 1
ATOM 909 C C . HIS A 1 119 ? -14.362 -5.473 17.928 1.00 83.75 119 HIS A C 1
ATOM 911 O O . HIS A 1 119 ? -14.470 -4.515 18.690 1.00 83.75 119 HIS A O 1
ATOM 917 N N . ALA A 1 120 ? -13.238 -6.192 17.844 1.00 84.06 120 ALA A N 1
ATOM 918 C CA . ALA A 1 120 ? -12.042 -5.911 18.641 1.00 84.06 120 ALA A CA 1
ATOM 919 C C . ALA A 1 120 ? -11.251 -4.688 18.125 1.00 84.06 120 ALA A C 1
ATOM 921 O O . ALA A 1 120 ? -10.418 -4.121 18.835 1.00 84.06 120 ALA A O 1
ATOM 922 N N . LEU A 1 121 ? -11.513 -4.249 16.891 1.00 86.88 121 LEU A N 1
ATOM 923 C CA . LEU A 1 121 ? -10.787 -3.169 16.226 1.00 86.88 121 LEU A CA 1
ATOM 924 C C . LEU A 1 121 ? -11.466 -1.799 16.372 1.00 86.88 121 LEU A C 1
ATOM 926 O O . LEU A 1 121 ? -12.689 -1.683 16.461 1.00 86.88 121 LEU A O 1
ATOM 930 N N . THR A 1 122 ? -10.671 -0.720 16.348 1.00 88.25 122 THR A N 1
ATOM 931 C CA . THR A 1 122 ? -11.231 0.624 16.127 1.00 88.25 122 THR A CA 1
ATOM 932 C C . THR A 1 122 ? -11.783 0.731 14.700 1.00 88.25 122 THR A C 1
ATOM 934 O O . THR A 1 122 ? -11.355 -0.019 13.817 1.00 88.25 122 THR A O 1
ATOM 937 N N . PRO A 1 123 ? -12.684 1.694 14.428 1.00 88.19 123 PRO A N 1
ATOM 938 C CA . PRO A 1 123 ? -13.061 2.034 13.058 1.00 88.19 123 PRO A CA 1
ATOM 939 C C . PRO A 1 123 ? -11.847 2.265 12.145 1.00 88.19 123 PRO A C 1
ATOM 941 O O . PRO A 1 123 ? -11.769 1.658 11.082 1.00 88.19 123 PRO A O 1
ATOM 944 N N . SER A 1 124 ? -10.855 3.035 12.602 1.00 88.31 124 SER A N 1
ATOM 945 C CA . SER A 1 124 ? -9.637 3.314 11.834 1.00 88.31 124 SER A CA 1
ATOM 946 C C . SER A 1 124 ? -8.818 2.059 11.523 1.00 88.31 124 SER A C 1
ATOM 948 O O . SER A 1 124 ? -8.337 1.923 10.405 1.00 88.31 124 SER A O 1
ATOM 950 N N . HIS A 1 125 ? -8.701 1.102 12.452 1.00 89.81 125 HIS A N 1
ATOM 951 C CA . HIS A 1 125 ? -8.018 -0.170 12.176 1.00 89.81 125 HIS A CA 1
ATOM 952 C C . HIS A 1 125 ? -8.767 -1.009 11.134 1.00 89.81 125 HIS A C 1
ATOM 954 O O . HIS A 1 125 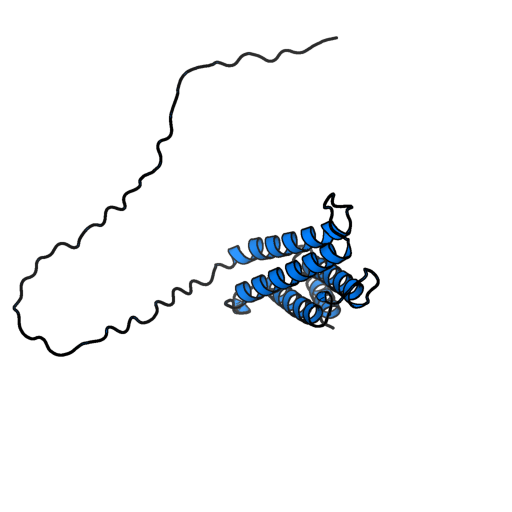? -8.142 -1.629 10.273 1.00 89.81 125 HIS A O 1
ATOM 960 N N . ARG A 1 126 ? -10.107 -1.029 11.184 1.00 91.44 126 ARG A N 1
ATOM 961 C CA . ARG A 1 126 ? -10.920 -1.735 10.181 1.00 91.44 126 ARG A CA 1
ATOM 962 C C . ARG A 1 126 ? -10.750 -1.123 8.796 1.00 91.44 126 ARG A C 1
ATOM 964 O O . ARG A 1 126 ? -10.621 -1.856 7.820 1.00 91.44 126 ARG A O 1
ATOM 971 N N . ASP A 1 127 ? -10.727 0.199 8.707 1.00 92.12 127 ASP A N 1
ATOM 972 C CA . ASP A 1 127 ? -10.546 0.886 7.432 1.00 92.12 127 ASP A CA 1
ATOM 973 C C . ASP A 1 127 ? -9.110 0.724 6.912 1.00 92.12 127 ASP A C 1
ATOM 975 O O . ASP A 1 127 ? -8.931 0.374 5.748 1.00 92.12 127 ASP A O 1
ATOM 979 N N . ALA A 1 128 ? -8.094 0.816 7.777 1.00 92.50 128 ALA A N 1
ATOM 980 C CA . ALA A 1 128 ? -6.705 0.514 7.426 1.00 92.50 128 ALA A CA 1
ATOM 981 C C . ALA A 1 128 ? -6.546 -0.913 6.879 1.00 92.50 128 ALA A C 1
ATOM 983 O O . ALA A 1 128 ? -5.910 -1.119 5.848 1.00 92.50 128 ALA A O 1
ATOM 984 N N . ARG A 1 129 ? -7.195 -1.902 7.508 1.00 93.62 129 ARG A N 1
ATOM 985 C CA . ARG A 1 129 ? -7.227 -3.291 7.026 1.00 93.62 129 ARG A CA 1
ATOM 986 C C . ARG A 1 129 ? -7.789 -3.387 5.603 1.00 93.62 129 ARG A C 1
ATOM 988 O O . ARG A 1 129 ? -7.228 -4.114 4.787 1.00 93.62 129 ARG A O 1
ATOM 995 N N . LYS A 1 130 ? -8.876 -2.672 5.287 1.00 94.69 130 LYS A N 1
ATOM 996 C CA . LYS A 1 130 ? -9.460 -2.651 3.930 1.00 94.69 130 LYS A CA 1
ATOM 997 C C . LYS A 1 130 ? -8.500 -2.029 2.917 1.00 94.69 130 LYS A C 1
ATOM 999 O O . LYS A 1 130 ? -8.287 -2.612 1.857 1.00 94.69 130 LYS A O 1
ATOM 1004 N N . VAL A 1 131 ? -7.888 -0.898 3.271 1.00 96.31 131 VAL A N 1
ATOM 1005 C CA . VAL A 1 131 ? -6.892 -0.215 2.432 1.00 96.31 131 VAL A CA 1
ATOM 1006 C C . VAL A 1 131 ? -5.705 -1.137 2.152 1.00 96.31 131 VAL A C 1
ATOM 1008 O O . VAL A 1 131 ? -5.323 -1.295 0.997 1.00 96.31 131 VAL A O 1
ATOM 1011 N N . CYS A 1 132 ? -5.177 -1.827 3.167 1.00 95.88 132 CYS A N 1
ATOM 1012 C CA . CYS A 1 132 ? -4.061 -2.762 3.005 1.00 95.88 132 CYS A CA 1
ATOM 1013 C C . CYS A 1 132 ? -4.401 -3.923 2.063 1.00 95.88 132 CYS A C 1
ATOM 1015 O O . CYS A 1 132 ? -3.617 -4.230 1.169 1.00 95.88 132 CYS A O 1
ATOM 1017 N N . ARG A 1 133 ? -5.588 -4.535 2.211 1.00 96.06 133 ARG A N 1
ATOM 1018 C CA . ARG A 1 133 ? -6.041 -5.614 1.313 1.00 96.06 133 ARG A CA 1
ATOM 1019 C C . ARG A 1 133 ? -6.124 -5.142 -0.133 1.00 96.06 133 ARG A C 1
ATOM 1021 O O . ARG A 1 133 ? -5.597 -5.806 -1.019 1.00 96.06 133 ARG A O 1
ATOM 1028 N N . LYS A 1 134 ? -6.756 -3.989 -0.367 1.00 97.38 134 LYS A N 1
ATOM 1029 C CA . LYS A 1 134 ? -6.923 -3.453 -1.722 1.00 97.38 134 LYS A CA 1
ATOM 1030 C C . LYS A 1 134 ? -5.590 -3.024 -2.337 1.00 97.38 134 LYS A C 1
ATOM 1032 O O . LYS A 1 134 ? -5.378 -3.212 -3.532 1.00 97.38 134 LYS A O 1
ATOM 1037 N N . ALA A 1 135 ? -4.683 -2.466 -1.537 1.00 97.06 135 ALA A N 1
ATOM 1038 C CA . ALA A 1 135 ? -3.339 -2.127 -1.986 1.00 97.06 135 ALA A CA 1
ATOM 1039 C C . ALA A 1 135 ? -2.573 -3.379 -2.426 1.00 97.06 135 ALA A C 1
ATOM 1041 O O . ALA A 1 135 ? -2.007 -3.378 -3.515 1.00 97.06 135 ALA A O 1
ATOM 1042 N N . LEU A 1 136 ? -2.614 -4.451 -1.628 1.00 96.62 136 LEU A N 1
ATOM 1043 C CA . LEU A 1 136 ? -1.957 -5.713 -1.958 1.00 96.62 136 LEU A CA 1
ATOM 1044 C C . LEU A 1 136 ? -2.535 -6.337 -3.239 1.00 96.62 136 LEU A C 1
ATOM 1046 O O . LEU A 1 136 ? -1.773 -6.650 -4.146 1.00 96.62 136 LEU A O 1
ATOM 1050 N N . GLU A 1 137 ? -3.865 -6.388 -3.374 1.00 96.94 137 GLU A N 1
ATOM 1051 C CA . GLU A 1 137 ? -4.547 -6.851 -4.597 1.00 96.94 137 GLU A CA 1
ATOM 1052 C C . GLU A 1 137 ? -4.074 -6.077 -5.842 1.00 96.94 137 GLU A C 1
ATOM 1054 O O . GLU A 1 137 ? -3.771 -6.654 -6.887 1.00 96.94 137 GLU A O 1
ATOM 1059 N N . ARG A 1 138 ? -3.970 -4.746 -5.735 1.00 96.94 138 ARG A N 1
ATOM 1060 C CA . ARG A 1 138 ? -3.490 -3.894 -6.832 1.00 96.94 138 ARG A CA 1
ATOM 1061 C C . ARG A 1 138 ? -2.012 -4.102 -7.136 1.00 96.94 138 ARG A C 1
ATOM 1063 O O . ARG A 1 138 ? -1.644 -4.025 -8.304 1.00 96.94 138 ARG A O 1
ATOM 1070 N N . LEU A 1 139 ? -1.175 -4.342 -6.126 1.00 96.69 139 LEU A N 1
ATOM 1071 C CA . LEU A 1 139 ? 0.244 -4.646 -6.320 1.00 96.69 139 LEU A CA 1
ATOM 1072 C C . LEU A 1 139 ? 0.434 -5.973 -7.051 1.00 96.69 139 LEU A C 1
ATOM 1074 O O . LEU A 1 139 ? 1.193 -6.017 -8.012 1.00 96.69 139 LEU A O 1
ATOM 1078 N N . GLU A 1 140 ? -0.287 -7.018 -6.650 1.00 95.31 140 GLU A N 1
ATOM 1079 C CA . GLU A 1 140 ? -0.200 -8.354 -7.254 1.00 95.31 140 GLU A CA 1
ATOM 1080 C C . GLU A 1 140 ? -0.613 -8.365 -8.734 1.00 95.31 140 GLU A C 1
ATOM 1082 O O . GLU A 1 140 ? -0.085 -9.143 -9.529 1.00 95.31 140 GLU A O 1
ATOM 1087 N N . ALA A 1 141 ? -1.498 -7.451 -9.144 1.00 96.50 141 ALA A N 1
ATOM 1088 C CA . ALA A 1 141 ? -1.861 -7.261 -10.548 1.00 96.50 141 ALA A CA 1
ATOM 1089 C C . ALA A 1 141 ? -0.735 -6.636 -11.407 1.00 96.50 141 ALA A C 1
ATOM 1091 O O . ALA A 1 141 ? -0.825 -6.613 -12.642 1.00 96.50 141 ALA A O 1
ATOM 1092 N N . LEU A 1 142 ? 0.328 -6.102 -10.793 1.00 97.12 142 LEU A N 1
ATOM 1093 C CA . LEU A 1 142 ? 1.424 -5.423 -11.482 1.00 97.12 142 LEU A CA 1
ATOM 1094 C C . LEU A 1 142 ? 2.625 -6.349 -11.698 1.00 97.12 142 LEU A C 1
ATOM 1096 O O . LEU A 1 142 ? 3.156 -6.967 -10.785 1.00 97.12 142 LEU A O 1
ATOM 1100 N N . LYS A 1 143 ? 3.164 -6.344 -12.920 1.00 96.44 143 LYS A N 1
ATOM 1101 C CA . LYS A 1 143 ? 4.366 -7.107 -13.288 1.00 96.44 143 LYS A CA 1
ATOM 1102 C C . LYS A 1 143 ? 5.640 -6.267 -13.159 1.00 96.44 143 LYS A C 1
ATOM 1104 O O . LYS A 1 143 ? 6.401 -6.111 -14.113 1.00 96.44 143 LYS A O 1
ATOM 1109 N N . VAL A 1 144 ? 5.859 -5.662 -11.989 1.00 96.75 144 VAL A N 1
ATOM 1110 C CA . VAL A 1 144 ? 6.997 -4.741 -11.757 1.00 96.75 144 VAL A CA 1
ATOM 1111 C C . VAL A 1 144 ? 8.340 -5.459 -11.892 1.00 96.75 144 VAL A C 1
ATOM 1113 O O . VAL A 1 144 ? 9.298 -4.900 -12.430 1.00 96.75 144 VAL A O 1
ATOM 1116 N N . MET A 1 145 ? 8.408 -6.720 -11.465 1.00 97.31 145 MET A N 1
ATOM 1117 C CA . MET A 1 145 ? 9.634 -7.521 -11.530 1.00 97.31 145 MET A CA 1
ATOM 1118 C C . MET A 1 145 ? 10.111 -7.773 -12.967 1.00 97.31 145 MET A C 1
ATOM 1120 O O . MET A 1 145 ? 11.321 -7.853 -13.194 1.00 97.31 145 MET A O 1
ATOM 1124 N N . ASP A 1 146 ? 9.203 -7.753 -13.945 1.00 96.75 146 ASP A N 1
ATOM 1125 C CA . ASP A 1 146 ? 9.514 -7.938 -15.368 1.00 96.75 146 ASP A CA 1
ATOM 1126 C C . ASP A 1 146 ? 9.945 -6.632 -16.059 1.00 96.75 146 ASP A C 1
ATOM 1128 O O . ASP A 1 146 ? 10.470 -6.638 -17.177 1.00 96.75 146 ASP A O 1
ATOM 1132 N N . ALA A 1 147 ? 9.748 -5.482 -15.408 1.00 96.00 147 ALA A N 1
ATOM 1133 C CA . ALA A 1 147 ? 10.049 -4.188 -15.998 1.00 96.00 147 ALA A CA 1
ATOM 1134 C C . ALA A 1 147 ? 11.562 -3.989 -16.202 1.00 96.00 147 ALA A C 1
ATOM 1136 O O . ALA A 1 147 ? 12.381 -4.252 -15.316 1.00 96.00 147 ALA A O 1
ATOM 1137 N N . LYS A 1 148 ? 11.934 -3.475 -17.380 1.00 93.94 148 LYS A N 1
ATOM 1138 C CA . LYS A 1 148 ? 13.327 -3.158 -17.749 1.00 93.94 148 LYS A CA 1
ATOM 1139 C C . LYS A 1 148 ? 13.653 -1.664 -17.683 1.00 93.94 148 LYS A C 1
ATOM 1141 O O . LYS A 1 148 ? 14.821 -1.297 -17.681 1.00 93.94 148 LYS A O 1
ATOM 1146 N N . ALA A 1 149 ? 12.635 -0.807 -17.622 1.00 92.62 149 ALA A N 1
ATOM 1147 C CA . ALA A 1 149 ? 12.784 0.642 -17.670 1.00 92.62 149 ALA A CA 1
ATOM 1148 C C . ALA A 1 149 ? 11.751 1.346 -16.784 1.00 92.62 149 ALA A C 1
ATOM 1150 O O . ALA A 1 149 ? 10.677 0.809 -16.517 1.00 92.62 149 ALA A O 1
ATOM 1151 N N . MET A 1 150 ? 12.068 2.577 -16.376 1.00 92.38 150 MET A N 1
ATOM 1152 C CA . MET A 1 150 ? 11.225 3.396 -15.494 1.00 92.38 150 MET A CA 1
ATOM 1153 C C . MET A 1 150 ? 9.889 3.807 -16.124 1.00 92.38 150 MET A C 1
ATOM 1155 O O . MET A 1 150 ? 8.902 3.950 -15.415 1.00 92.38 150 MET A O 1
ATOM 1159 N N . HIS A 1 151 ? 9.839 3.970 -17.449 1.00 93.25 151 HIS A N 1
ATOM 1160 C CA . HIS A 1 151 ? 8.620 4.351 -18.172 1.00 93.25 151 HIS A CA 1
ATOM 1161 C C . HIS A 1 151 ? 7.655 3.173 -18.401 1.00 93.25 151 HIS A C 1
ATOM 1163 O O . HIS A 1 151 ? 6.629 3.326 -19.059 1.00 93.25 151 HIS A O 1
ATOM 1169 N N . ASN A 1 152 ? 7.980 1.972 -17.909 1.00 97.00 152 ASN A N 1
ATOM 1170 C CA . ASN A 1 152 ? 7.103 0.817 -18.035 1.00 97.00 152 ASN A CA 1
ATOM 1171 C C . ASN A 1 152 ? 5.779 1.064 -17.287 1.00 97.00 152 ASN A C 1
ATOM 1173 O O . ASN A 1 152 ? 5.784 1.496 -16.134 1.00 97.00 152 ASN A O 1
ATOM 1177 N N . LYS A 1 153 ? 4.646 0.719 -17.911 1.00 97.44 153 LYS A N 1
ATOM 1178 C CA . LYS A 1 153 ? 3.307 0.903 -17.324 1.00 97.44 153 LYS A CA 1
ATOM 1179 C C . LYS A 1 153 ? 3.143 0.278 -15.933 1.00 97.44 153 LYS A C 1
ATOM 1181 O O . LYS A 1 153 ? 2.432 0.835 -15.107 1.00 97.44 153 LYS A O 1
ATOM 1186 N N . HIS A 1 154 ? 3.809 -0.844 -15.648 1.00 97.81 154 HIS A N 1
ATOM 1187 C CA . HIS A 1 154 ? 3.751 -1.499 -14.340 1.00 97.81 154 HIS A CA 1
ATOM 1188 C C . HIS A 1 154 ? 4.547 -0.737 -13.278 1.00 97.81 154 HIS A C 1
ATOM 1190 O O . HIS A 1 154 ? 4.128 -0.699 -12.128 1.00 97.81 154 HIS A O 1
ATOM 1196 N N . VAL A 1 155 ? 5.649 -0.083 -13.662 1.00 96.38 155 VAL A N 1
ATOM 1197 C CA . VAL A 1 155 ? 6.417 0.797 -12.765 1.00 96.38 155 VAL A CA 1
ATOM 1198 C C . VAL A 1 155 ? 5.603 2.039 -12.416 1.00 96.38 155 VAL A C 1
ATOM 1200 O O . VAL A 1 155 ? 5.475 2.378 -11.244 1.00 96.38 155 VAL A O 1
ATOM 1203 N N . ILE A 1 156 ? 5.002 2.681 -13.421 1.00 95.56 156 ILE A N 1
ATOM 1204 C CA . ILE A 1 156 ? 4.129 3.845 -13.214 1.00 95.56 156 ILE A CA 1
ATOM 1205 C C . ILE A 1 156 ? 2.919 3.453 -12.356 1.00 95.56 156 ILE A C 1
ATOM 1207 O O . ILE A 1 156 ? 2.590 4.150 -11.398 1.00 95.56 156 ILE A O 1
ATOM 1211 N N . GLY A 1 157 ? 2.301 2.305 -12.654 1.00 97.19 157 GLY A N 1
ATOM 1212 C CA . GLY A 1 157 ? 1.200 1.748 -11.870 1.00 97.19 157 GLY A CA 1
ATOM 1213 C C . GLY A 1 157 ? 1.585 1.497 -10.414 1.00 97.19 157 GLY A C 1
ATOM 1214 O O . GLY A 1 157 ? 0.833 1.870 -9.522 1.00 97.19 157 GLY A O 1
ATOM 1215 N N . PHE A 1 158 ? 2.775 0.948 -10.157 1.00 97.56 158 PHE A N 1
ATOM 1216 C CA . PHE A 1 158 ? 3.273 0.748 -8.796 1.00 97.56 158 PHE A CA 1
ATOM 1217 C C . PHE A 1 158 ? 3.414 2.066 -8.040 1.00 97.56 158 PHE A C 1
ATOM 1219 O O . PHE A 1 158 ? 2.891 2.181 -6.937 1.00 97.56 158 PHE A O 1
ATOM 1226 N N . ILE A 1 159 ? 4.064 3.067 -8.639 1.00 94.75 159 ILE A N 1
ATOM 1227 C CA . ILE A 1 159 ? 4.235 4.383 -8.008 1.00 94.75 159 ILE A CA 1
ATOM 1228 C C . ILE A 1 159 ? 2.866 4.995 -7.689 1.00 94.75 159 ILE A C 1
ATOM 1230 O O . ILE A 1 159 ? 2.655 5.475 -6.581 1.00 94.75 159 ILE A O 1
ATOM 1234 N N . SER A 1 160 ? 1.910 4.906 -8.619 1.00 95.69 160 SER A N 1
ATOM 1235 C CA . SER A 1 160 ? 0.544 5.391 -8.407 1.00 95.69 160 SER A CA 1
ATOM 1236 C C . SER A 1 160 ? -0.166 4.672 -7.252 1.00 95.69 160 SER A C 1
ATOM 1238 O O . SER A 1 160 ? -0.740 5.337 -6.391 1.00 95.69 160 SER A O 1
ATOM 1240 N N . VAL A 1 161 ? -0.088 3.337 -7.182 1.00 96.69 161 VAL A N 1
ATOM 1241 C CA . VAL A 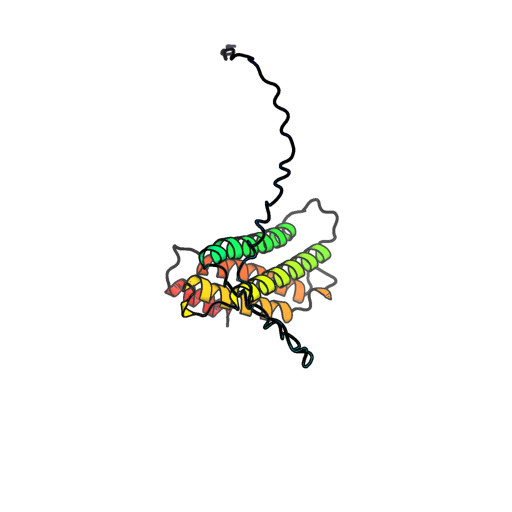1 161 ? -0.664 2.545 -6.078 1.00 96.69 161 VAL A CA 1
ATOM 1242 C C . VAL A 1 161 ? -0.012 2.905 -4.746 1.00 96.69 161 VAL A C 1
ATOM 1244 O O . VAL A 1 161 ? -0.715 3.083 -3.753 1.00 96.69 161 VAL A O 1
ATOM 1247 N N . ALA A 1 162 ? 1.312 3.038 -4.724 1.00 96.19 162 ALA A N 1
ATOM 1248 C CA . ALA A 1 162 ? 2.083 3.337 -3.528 1.00 96.19 162 ALA A CA 1
ATOM 1249 C C . ALA A 1 162 ? 1.752 4.725 -2.960 1.00 96.19 162 ALA A C 1
ATOM 1251 O O . ALA A 1 162 ? 1.484 4.859 -1.765 1.00 96.19 162 ALA A O 1
ATOM 1252 N N . THR A 1 163 ? 1.695 5.748 -3.816 1.00 94.06 163 THR A N 1
ATOM 1253 C CA . THR A 1 163 ? 1.299 7.105 -3.418 1.00 94.06 163 THR A CA 1
ATOM 1254 C C . THR A 1 163 ? -0.151 7.140 -2.935 1.00 94.06 163 THR A C 1
ATOM 1256 O O . THR A 1 163 ? -0.404 7.613 -1.829 1.00 94.06 163 THR A O 1
ATOM 1259 N N . ALA A 1 164 ? -1.087 6.552 -3.689 1.00 95.69 164 ALA A N 1
ATOM 1260 C CA . ALA A 1 164 ? -2.498 6.512 -3.302 1.00 95.69 164 ALA A CA 1
ATOM 1261 C C . ALA A 1 164 ? -2.724 5.756 -1.981 1.00 95.69 164 ALA A C 1
ATOM 1263 O O . ALA A 1 164 ? -3.572 6.147 -1.177 1.00 95.69 164 ALA A O 1
ATOM 1264 N N . TYR A 1 165 ? -1.961 4.687 -1.733 1.00 96.88 165 TYR A N 1
AT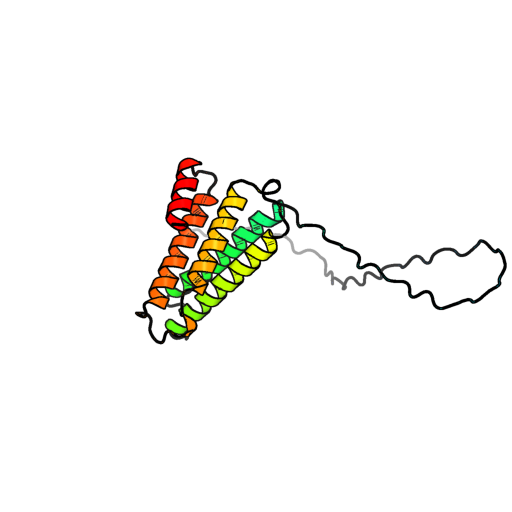OM 1265 C CA . TYR A 1 165 ? -1.985 3.956 -0.468 1.00 96.88 165 TYR A CA 1
ATOM 1266 C C . TYR A 1 165 ? -1.558 4.849 0.701 1.00 96.88 165 TYR A C 1
ATOM 1268 O O . TYR A 1 165 ? -2.295 4.950 1.680 1.00 96.88 165 TYR A O 1
ATOM 1276 N N . LEU A 1 166 ? -0.407 5.524 0.597 1.00 95.31 166 LEU A N 1
ATOM 1277 C CA . LEU A 1 166 ? 0.099 6.397 1.661 1.00 95.31 166 LEU A CA 1
ATOM 1278 C C . LEU A 1 166 ? -0.858 7.561 1.954 1.00 95.31 166 LEU A C 1
ATOM 1280 O O . LEU A 1 166 ? -1.137 7.844 3.118 1.00 95.31 166 LEU A O 1
ATOM 1284 N N . GLU A 1 167 ? -1.405 8.190 0.913 1.00 94.94 167 GLU A N 1
ATOM 1285 C CA . GLU A 1 167 ? -2.402 9.259 1.043 1.00 94.94 167 GLU A CA 1
ATOM 1286 C C . GLU A 1 167 ? -3.674 8.764 1.743 1.00 94.94 167 GLU A C 1
ATOM 1288 O O . GLU A 1 167 ? -4.147 9.374 2.703 1.00 94.94 167 GLU A O 1
ATOM 1293 N N . THR A 1 168 ? -4.205 7.617 1.315 1.00 96.19 168 THR A N 1
ATOM 1294 C CA . THR A 1 168 ? -5.430 7.051 1.897 1.00 96.19 168 THR A CA 1
ATOM 1295 C C . THR A 1 168 ? -5.211 6.636 3.351 1.00 96.19 168 THR A C 1
ATOM 1297 O O . THR A 1 168 ? -6.044 6.926 4.211 1.00 96.19 168 THR A O 1
ATOM 1300 N N . MET A 1 169 ? -4.075 6.003 3.660 1.00 95.31 169 MET A N 1
ATOM 1301 C CA . MET A 1 169 ? -3.717 5.621 5.028 1.00 95.31 169 MET A CA 1
ATOM 1302 C C . MET A 1 169 ? -3.570 6.841 5.936 1.00 95.31 169 MET A C 1
ATOM 1304 O O . MET A 1 169 ? -4.063 6.813 7.064 1.00 95.31 169 MET A O 1
ATOM 1308 N N . HIS A 1 170 ? -2.964 7.925 5.442 1.00 93.25 170 HIS A N 1
ATOM 1309 C CA . HIS A 1 170 ? -2.884 9.187 6.172 1.00 93.25 170 HIS A CA 1
ATOM 1310 C C . HIS A 1 170 ? -4.281 9.706 6.537 1.00 93.25 170 HIS A C 1
ATOM 1312 O O . HIS A 1 170 ? -4.548 9.978 7.705 1.00 93.25 170 HIS A O 1
ATOM 1318 N N . ILE A 1 171 ? -5.204 9.763 5.573 1.00 93.56 171 ILE A N 1
ATOM 1319 C CA . ILE A 1 171 ? -6.577 10.239 5.800 1.00 93.56 171 ILE A CA 1
ATOM 1320 C C . ILE A 1 171 ? -7.319 9.346 6.809 1.00 93.56 171 ILE A C 1
ATOM 1322 O O . ILE A 1 171 ? -7.962 9.855 7.731 1.00 93.56 171 ILE A O 1
ATOM 1326 N N . VAL A 1 172 ? -7.227 8.021 6.659 1.00 93.00 172 VAL A N 1
ATOM 1327 C CA . VAL A 1 172 ? -7.960 7.040 7.482 1.00 93.00 172 VAL A CA 1
ATOM 1328 C C . VAL A 1 172 ? -7.478 7.008 8.936 1.00 93.00 172 VAL A C 1
ATOM 1330 O O . VAL A 1 172 ? -8.290 6.854 9.856 1.00 93.00 172 VAL A O 1
ATOM 1333 N N . LEU A 1 173 ? -6.171 7.154 9.155 1.00 91.38 173 LEU A N 1
ATOM 1334 C CA . LEU A 1 173 ? -5.564 7.073 10.484 1.00 91.38 173 LEU A CA 1
ATOM 1335 C C . LEU A 1 173 ? -5.466 8.429 11.190 1.00 91.38 173 LEU A C 1
ATOM 1337 O O . LEU A 1 173 ? -5.301 8.471 12.410 1.00 91.38 173 LEU A O 1
ATOM 1341 N N . HIS A 1 174 ? -5.580 9.544 10.466 1.00 90.56 174 HIS A N 1
ATOM 1342 C CA . HIS A 1 174 ? -5.465 10.856 11.083 1.00 90.56 174 HIS A CA 1
ATOM 1343 C C . HIS A 1 174 ? -6.670 11.165 11.988 1.00 90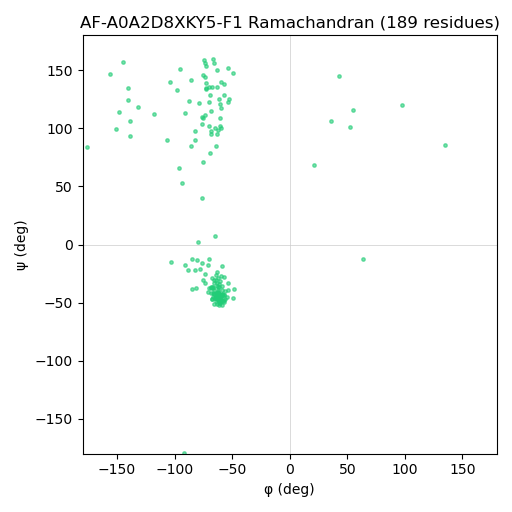.56 174 HIS A C 1
ATOM 1345 O O . HIS A 1 174 ? -7.829 11.181 11.565 1.00 90.56 174 HIS A O 1
ATOM 1351 N N . LYS A 1 175 ? -6.377 11.454 13.265 1.00 84.62 175 LYS A N 1
ATOM 1352 C CA . LYS A 1 175 ? -7.374 11.757 14.307 1.00 84.62 175 LYS A CA 1
ATOM 1353 C C . LYS A 1 175 ? -8.285 12.942 13.955 1.00 84.62 175 LYS A C 1
ATOM 1355 O O . LYS A 1 175 ? -9.421 12.972 14.416 1.00 84.62 175 LYS A O 1
ATOM 1360 N N . GLY A 1 176 ? -7.803 13.892 13.149 1.00 86.06 176 GLY A N 1
ATOM 1361 C CA . GLY A 1 176 ? -8.559 15.080 12.735 1.00 86.06 176 GLY A CA 1
ATOM 1362 C C . GLY A 1 176 ? -9.548 14.850 11.587 1.00 86.06 176 GLY A C 1
ATOM 1363 O O . GLY A 1 176 ? -10.407 15.696 11.345 1.00 86.06 176 GLY A O 1
ATOM 1364 N N . THR A 1 177 ? -9.463 13.722 10.879 1.00 89.00 177 THR A N 1
ATOM 1365 C CA . THR A 1 177 ? -10.304 13.467 9.705 1.00 89.00 177 THR A CA 1
ATOM 1366 C C . THR A 1 177 ? -11.749 13.181 10.119 1.00 89.00 177 THR A C 1
ATOM 1368 O O . THR A 1 177 ? -12.009 12.382 11.026 1.00 89.00 177 THR A O 1
ATOM 1371 N N . LYS A 1 178 ? -12.732 13.782 9.438 1.00 90.06 178 LYS A N 1
ATOM 1372 C CA . LYS A 1 178 ? -14.152 13.492 9.691 1.00 90.06 178 LYS A CA 1
ATOM 1373 C C . LYS A 1 178 ? -14.526 12.111 9.144 1.00 90.06 178 LYS A C 1
ATOM 1375 O O . LYS A 1 178 ? -13.935 11.614 8.191 1.00 90.06 178 LYS A O 1
ATOM 1380 N N . ALA A 1 179 ? -15.552 11.483 9.722 1.00 88.25 179 ALA A N 1
ATOM 1381 C CA . ALA A 1 179 ? -15.994 10.148 9.297 1.00 88.25 179 ALA A CA 1
ATOM 1382 C C . ALA A 1 179 ? -16.419 10.091 7.818 1.00 88.25 179 ALA A C 1
ATOM 1384 O O . ALA A 1 179 ? -16.146 9.100 7.145 1.00 88.25 179 ALA A O 1
ATOM 1385 N N . ARG A 1 180 ? -17.041 11.166 7.312 1.00 91.38 180 ARG A N 1
ATOM 1386 C CA . ARG A 1 180 ? -17.405 11.315 5.897 1.00 91.38 180 ARG A CA 1
ATOM 1387 C C . ARG A 1 180 ? -16.172 11.279 4.993 1.00 91.38 180 ARG A C 1
ATOM 1389 O O . ARG A 1 180 ? -16.145 10.484 4.064 1.00 91.38 180 ARG A O 1
ATOM 1396 N N . ASP A 1 181 ? -15.156 12.075 5.310 1.00 90.81 181 ASP A N 1
ATOM 1397 C CA . ASP A 1 181 ? -13.944 12.195 4.492 1.00 90.81 181 ASP A CA 1
ATOM 1398 C C . ASP A 1 181 ? -13.145 10.879 4.490 1.00 90.81 181 ASP A C 1
ATOM 1400 O O . ASP A 1 181 ? -12.631 10.464 3.454 1.00 90.81 181 ASP A O 1
ATOM 1404 N N . ARG A 1 182 ? -13.113 10.158 5.626 1.00 90.50 182 ARG A N 1
ATOM 1405 C CA . ARG A 1 182 ? 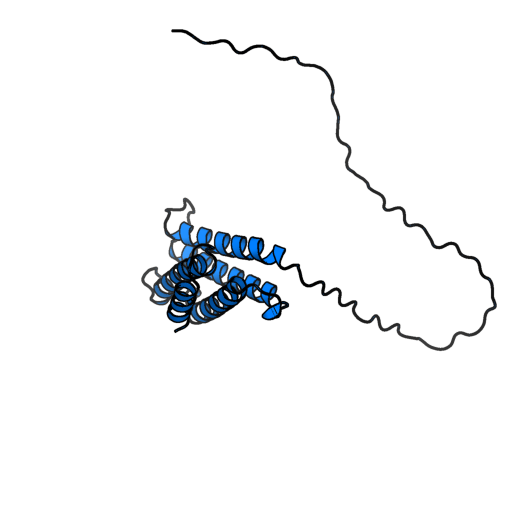-12.545 8.797 5.688 1.00 90.50 182 ARG A CA 1
ATOM 1406 C C . ARG A 1 182 ? -13.272 7.826 4.763 1.00 90.50 182 ARG A C 1
ATOM 1408 O O . ARG A 1 182 ? -12.621 7.066 4.051 1.00 90.50 182 ARG A O 1
ATOM 1415 N N . LYS A 1 183 ? -14.609 7.839 4.786 1.00 90.94 183 LYS A N 1
ATOM 1416 C CA . LYS A 1 183 ? -15.433 6.974 3.934 1.00 90.94 183 LYS A CA 1
ATOM 1417 C C . LYS A 1 183 ? -15.201 7.287 2.456 1.00 90.94 183 LYS A C 1
ATOM 1419 O O . LYS A 1 183 ? -14.966 6.370 1.682 1.00 90.94 183 LYS A O 1
ATOM 1424 N N . GLU A 1 184 ? -15.198 8.564 2.093 1.00 92.56 184 GLU A N 1
ATOM 1425 C CA . GLU A 1 184 ? -14.959 9.009 0.720 1.00 92.56 184 GLU A CA 1
ATOM 1426 C C . GLU A 1 184 ? -13.561 8.619 0.217 1.00 92.56 184 GLU A C 1
ATOM 1428 O O . GLU A 1 184 ? -13.421 8.118 -0.897 1.00 92.56 184 GLU A O 1
ATOM 1433 N N . ALA A 1 185 ? -12.522 8.781 1.042 1.00 91.88 185 ALA A N 1
ATOM 1434 C CA . ALA A 1 185 ? -11.175 8.334 0.696 1.00 91.88 185 ALA A CA 1
ATOM 1435 C C . ALA A 1 185 ? -11.107 6.812 0.502 1.00 91.88 185 ALA A C 1
ATOM 1437 O O . ALA A 1 185 ? -10.495 6.335 -0.453 1.00 91.88 185 ALA A O 1
ATOM 1438 N N . LEU A 1 186 ? -11.770 6.051 1.377 1.00 91.94 186 LEU A N 1
ATOM 1439 C CA . LEU A 1 186 ? -11.832 4.598 1.275 1.00 91.94 186 LEU A CA 1
ATOM 1440 C C . LEU A 1 186 ? -12.552 4.141 -0.003 1.00 91.94 186 LEU A C 1
ATOM 1442 O O . LEU A 1 186 ? -12.071 3.215 -0.651 1.00 91.94 186 LEU A O 1
ATOM 1446 N N . GLU A 1 187 ? -13.666 4.777 -0.370 1.00 92.38 187 GLU A N 1
ATOM 1447 C CA . GLU A 1 187 ? -14.412 4.501 -1.609 1.00 92.38 187 GLU A CA 1
ATOM 1448 C C . GLU A 1 187 ? -13.555 4.817 -2.839 1.00 92.38 187 GLU A C 1
ATOM 1450 O O . GLU A 1 187 ? -13.312 3.939 -3.661 1.00 92.38 187 GLU A O 1
ATOM 1455 N N . ARG A 1 188 ? -12.961 6.016 -2.913 1.00 90.81 188 ARG A N 1
ATOM 1456 C CA . ARG A 1 188 ? -12.043 6.387 -4.008 1.00 90.81 188 ARG A CA 1
ATOM 1457 C C . ARG A 1 188 ? -10.877 5.408 -4.146 1.00 90.81 188 ARG A C 1
ATOM 1459 O O . ARG A 1 188 ? -10.470 5.075 -5.259 1.00 90.81 188 ARG A O 1
ATOM 1466 N N . PHE A 1 189 ? -10.327 4.942 -3.025 1.00 91.62 189 PHE A N 1
ATOM 1467 C CA . PHE A 1 189 ? -9.247 3.966 -3.051 1.00 91.62 189 PHE A CA 1
ATOM 1468 C C . PHE A 1 189 ? -9.730 2.558 -3.396 1.00 91.62 189 PHE A C 1
ATOM 1470 O O . PHE A 1 189 ? -8.969 1.810 -3.996 1.00 91.62 189 PHE A O 1
ATOM 1477 N N . SER A 1 190 ? -10.956 2.171 -3.053 1.00 84.19 190 SER A N 1
ATOM 1478 C CA . SER A 1 190 ? -11.446 0.800 -3.250 1.00 84.19 1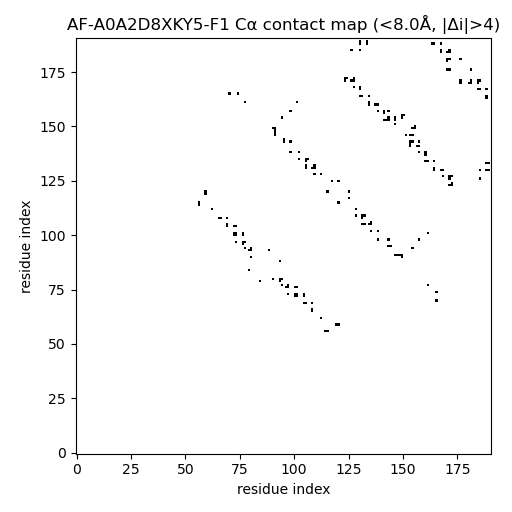90 SER A CA 1
ATOM 1479 C C . SER A 1 190 ? -12.080 0.563 -4.622 1.00 84.19 190 SER A C 1
ATOM 1481 O O . SER A 1 190 ? -12.030 -0.576 -5.096 1.00 84.19 190 SER A O 1
ATOM 1483 N N . GLY A 1 191 ? -12.538 1.627 -5.292 1.00 67.69 191 GLY A N 1
ATOM 1484 C CA . GLY A 1 191 ? -13.362 1.557 -6.505 1.00 67.69 191 GLY A CA 1
ATOM 1485 C C . GLY A 1 191 ? -14.841 1.426 -6.168 1.00 67.69 191 GLY A C 1
ATOM 1486 O O . GLY A 1 191 ? -15.582 1.040 -7.093 1.00 67.69 191 GLY A O 1
#

pLDDT: mean 75.16, std 24.26, range [30.48, 97.81]

Nearest PDB structures (foldseek):
  7w8i-assembly1_A  TM=5.073E-01  e=2.887E-01  Homo sapiens
  1ow6-assembly3_C-3  TM=3.939E-01  e=2.695E+00  Homo sapiens
  8h2i-assembly1_ch  TM=3.359E-01  e=8.031E+00  Paramecium bursaria Chlorella virus 1
  3dyj-assembly2_B  TM=3.998E-01  e=8.869E+00  Mus musculus

Mean predicted aligned error: 15.4 Å

Sequence (191 aa):
MQINKTESLDNDGGSNTRTPFTGEVEIIPPNPKKKGNPIESDRGSVVRLEPVKMTQIPTKEFLEPFIAQTLGSIYASIDCLRRDSGVNLSRIKNVKSSYLIMGGELAALLDALKPYSDHALTPSHRDARKVCRKALERLEALKVMDAKAMHNKHVIGFISVATAYLETMHIVLHKGTKARDRKEALERFSG